Protein AF-0000000068719699 (afdb_homodimer)

Organism: Bacillus thuringiensis (NCBI:txid1428)

Sequence (312 aa):
MRVRNIQGEDYVKIHSVLNDWWGGRDMAAMLPKLFFIHFQETSFIIEEEGETLGFLCGFFSQTYKDEAYVHFIGVNPKYRRRGIASTLYSYFFDIARANNRKVVKAITSSVNKKSIQFHREIGFQIEAGDDEIEGVSVHTNYDGNGGSRVLFLKNVMRVRNIQGEDYVKIHSVLNDWWGGRDMAAMLPKLFFIHFQETSFIIEEEGETLGFLCGFFSQTYKDEAYVHFIGVNPKYRRRGIASTLYSYFFDIARANNRKVVKAITSSVNKKSIQFHREIGFQIEAGDDEIEGVSVHTNYDGNGGSRVLFLKNV

Nearest PDB structures (foldseek):
  1mk4-assembly1_B  TM=9.620E-01  e=2.441E-19  Bacillus subtilis
  6vp9-assembly1_A  TM=7.510E-01  e=1.247E-09  Homo sapiens
  2r7h-assembly1_A  TM=8.253E-01  e=2.607E-08  Oleidesulfovibrio alaskensis G20
  6sll-assembly1_B  TM=6.939E-01  e=6.895E-09  Paenibacillus sp. Y412MC10
  2r7h-assembly1_B  TM=7.102E-01  e=6.739E-08  Oleidesulfovibrio alaskensis G20

Solvent-accessible surface area (backbone atoms only — not comparable to full-atom values): 16684 Å² total; per-residue (Å²): 121,47,78,43,63,41,43,59,81,49,43,48,65,50,51,68,43,41,24,63,55,57,77,63,44,84,50,52,61,73,57,55,62,62,56,34,53,30,22,18,87,48,11,35,33,34,33,46,97,91,38,73,48,30,38,34,40,24,41,69,31,71,51,41,73,44,30,28,37,48,77,46,74,48,56,32,68,92,56,62,94,68,56,58,66,60,51,52,48,50,55,42,51,51,54,35,44,76,66,63,22,40,35,40,34,37,68,44,53,69,80,42,57,66,60,55,52,49,43,44,72,76,59,35,42,72,44,84,47,83,44,68,57,96,86,38,46,20,28,70,39,65,78,54,76,74,49,44,29,29,39,34,40,26,81,92,122,48,78,43,62,40,45,59,82,49,43,48,64,50,52,70,44,42,25,63,53,55,75,62,43,86,49,55,60,74,58,56,61,62,55,34,54,30,22,19,88,48,12,37,33,33,33,47,96,90,36,73,46,30,38,35,41,24,42,70,30,70,52,42,71,41,30,26,37,48,78,47,74,47,53,35,68,92,55,61,96,69,56,60,67,60,50,50,50,50,55,42,51,51,53,35,44,76,64,62,20,41,33,40,34,38,69,44,54,68,79,42,57,66,59,54,52,50,42,43,73,76,59,33,41,72,44,86,46,83,44,69,57,96,86,38,47,18,29,69,42,67,76,51,76,58,56,44,29,28,42,33,39,25,80,91

pLDDT: mean 95.83, std 4.38, range [77.94, 98.94]

Radius of gyration: 19.61 Å; Cα contacts (8 Å, |Δi|>4): 618; chains: 2; bounding box: 47×50×44 Å

Foldseek 3Di:
DDKAFAALVCLVVCLVCVCVLVVNDNCSVQDDSCQRHPQRQLKMWDDDPHDTQKIWGKHQDPVDNQEIETRDITGRPVCPPVCPVVVSVVSNVVVSVVSNHFKYKYKDFPVPVVVVVVCVVSAKDWDAEDDDDPRAHWHACPVVPGTIMTMIMHTD/DDKAFAALVCLVVCLVCVCVLVVNDDCSVQDDSVQRHPQRQLKMWDDDPHDTQKIWTKHQDPVDNQEIETRDITGRPVCPPVCPVVVSVVSNVVVSVVSNHFKYKYKDFPVPVVVVVVCVVSAKDWDAEDDDDPRAHWHFCVVVPGGTMTMIMHTD

Structure (mmCIF, N/CA/C/O backbone):
data_AF-0000000068719699-model_v1
#
loop_
_entity.id
_entity.type
_entity.pdbx_description
1 polymer N-acetyltransferase
#
loop_
_atom_site.group_PDB
_atom_site.id
_atom_site.type_symbol
_atom_site.label_atom_id
_atom_site.label_alt_id
_atom_site.label_comp_id
_atom_site.label_asym_id
_atom_site.label_entity_id
_atom_site.label_seq_id
_atom_site.pdbx_PDB_ins_code
_atom_site.Cartn_x
_atom_site.Cartn_y
_atom_site.Cartn_z
_atom_site.occupancy
_atom_site.B_iso_or_equiv
_atom_site.auth_seq_id
_atom_site.auth_comp_id
_atom_site.auth_asym_id
_atom_site.auth_atom_id
_atom_site.pdbx_PDB_model_num
ATOM 1 N N . MET A 1 1 ? 20.359 -19.391 -9.141 1 89.25 1 MET A N 1
ATOM 2 C CA . MET A 1 1 ? 19.172 -18.641 -8.742 1 89.25 1 MET A CA 1
ATOM 3 C C . MET A 1 1 ? 19.172 -18.359 -7.242 1 89.25 1 MET A C 1
ATOM 5 O O . MET A 1 1 ? 19.484 -19.25 -6.441 1 89.25 1 MET A O 1
ATOM 9 N N . ARG A 1 2 ? 19.078 -17.125 -6.887 1 95.5 2 ARG A N 1
ATOM 10 C CA . ARG A 1 2 ? 19.109 -16.719 -5.484 1 95.5 2 ARG A CA 1
ATOM 11 C C . ARG A 1 2 ? 17.844 -15.953 -5.117 1 95.5 2 ARG A C 1
ATOM 13 O O . ARG A 1 2 ? 17.406 -15.078 -5.863 1 95.5 2 ARG A O 1
ATOM 20 N N . VAL A 1 3 ? 17.234 -16.391 -3.979 1 97.81 3 VAL A N 1
ATOM 21 C CA . VAL A 1 3 ? 16.078 -15.664 -3.438 1 97.81 3 VAL A CA 1
ATOM 22 C C . VAL A 1 3 ? 16.5 -14.867 -2.207 1 97.81 3 VAL A C 1
ATOM 24 O O . VAL A 1 3 ? 17.25 -15.367 -1.358 1 97.81 3 VAL A O 1
ATOM 27 N N . ARG A 1 4 ? 16.156 -13.711 -2.152 1 98.25 4 ARG A N 1
ATOM 28 C CA . ARG A 1 4 ? 16.406 -12.898 -0.968 1 98.25 4 ARG A CA 1
ATOM 29 C C . ARG A 1 4 ? 15.258 -11.922 -0.722 1 98.25 4 ARG A C 1
ATOM 31 O O . ARG A 1 4 ? 14.391 -11.734 -1.584 1 98.25 4 ARG A O 1
ATOM 38 N N . ASN A 1 5 ? 15.234 -11.359 0.437 1 98.75 5 ASN A N 1
ATOM 39 C CA . ASN A 1 5 ? 14.266 -10.305 0.704 1 98.75 5 ASN A CA 1
ATOM 40 C C . ASN A 1 5 ? 14.547 -9.062 -0.137 1 98.75 5 ASN A C 1
ATOM 42 O O . ASN A 1 5 ? 15.703 -8.727 -0.398 1 98.75 5 ASN A O 1
ATOM 46 N N . ILE A 1 6 ? 13.531 -8.414 -0.523 1 98.25 6 ILE A N 1
ATOM 47 C CA . ILE A 1 6 ? 13.633 -7.133 -1.209 1 98.25 6 ILE A CA 1
ATOM 48 C C . ILE A 1 6 ? 14.219 -6.086 -0.262 1 98.25 6 ILE A C 1
ATOM 50 O O . ILE A 1 6 ? 14.008 -6.152 0.952 1 98.25 6 ILE A O 1
ATOM 54 N N . GLN A 1 7 ? 14.953 -5.137 -0.818 1 97.88 7 GLN A N 1
ATOM 55 C CA . GLN A 1 7 ? 15.477 -3.971 -0.113 1 97.88 7 GLN A CA 1
ATOM 56 C C . GLN A 1 7 ? 15.047 -2.678 -0.798 1 97.88 7 GLN A C 1
ATOM 58 O O . GLN A 1 7 ? 14.633 -2.691 -1.958 1 97.88 7 GLN A O 1
ATOM 63 N N . GLY A 1 8 ? 15.125 -1.58 -0.005 1 97.38 8 GLY A N 1
ATOM 64 C CA . GLY A 1 8 ? 14.781 -0.291 -0.582 1 97.38 8 GLY A CA 1
ATOM 65 C C . GLY A 1 8 ? 15.531 0.01 -1.865 1 97.38 8 GLY A C 1
ATOM 66 O O . GLY A 1 8 ? 14.977 0.607 -2.791 1 97.38 8 GLY A O 1
ATOM 67 N N . GLU A 1 9 ? 16.719 -0.427 -1.996 1 96.06 9 GLU A N 1
ATOM 68 C CA . GLU A 1 9 ? 17.594 -0.14 -3.127 1 96.06 9 GLU A CA 1
ATOM 69 C C . GLU A 1 9 ? 17.141 -0.875 -4.383 1 96.06 9 GLU A C 1
ATOM 71 O O . GLU A 1 9 ? 17.547 -0.537 -5.492 1 96.06 9 GLU A O 1
ATOM 76 N N . ASP A 1 10 ? 16.344 -1.874 -4.258 1 96.75 10 ASP A N 1
ATOM 77 C CA . ASP A 1 10 ? 15.867 -2.645 -5.402 1 96.75 10 ASP A CA 1
ATOM 78 C C . ASP A 1 10 ? 14.789 -1.881 -6.164 1 96.75 10 ASP A C 1
ATOM 80 O O . ASP A 1 10 ? 14.461 -2.227 -7.301 1 96.75 10 ASP A O 1
ATOM 84 N N . TYR A 1 11 ? 14.219 -0.863 -5.535 1 96.69 11 TYR A N 1
ATOM 85 C CA . TYR A 1 11 ? 12.984 -0.25 -6.027 1 96.69 11 TYR A CA 1
ATOM 86 C C . TYR A 1 11 ? 13.195 0.356 -7.41 1 96.69 11 TYR A C 1
ATOM 88 O O . TYR A 1 11 ? 12.414 0.102 -8.328 1 96.69 11 TYR A O 1
ATOM 96 N N . VAL A 1 12 ? 14.227 1.115 -7.586 1 93.12 12 VAL A N 1
ATOM 97 C CA . VAL A 1 12 ? 14.422 1.837 -8.844 1 93.12 12 VAL A CA 1
ATOM 98 C C . VAL A 1 12 ? 14.594 0.843 -9.984 1 93.12 12 VAL A C 1
ATOM 100 O O . VAL A 1 12 ? 14 1.016 -11.055 1 93.12 12 VAL A O 1
ATOM 103 N N . LYS A 1 13 ? 15.367 -0.217 -9.742 1 92.75 13 LYS A N 1
ATOM 104 C CA . LYS A 1 13 ? 15.586 -1.233 -10.766 1 92.75 13 LYS A CA 1
ATOM 105 C C . LYS A 1 13 ? 14.289 -1.931 -11.148 1 92.75 13 LYS A C 1
ATOM 107 O O . LYS A 1 13 ? 13.977 -2.086 -12.328 1 92.75 13 LYS A O 1
ATOM 112 N N . ILE A 1 14 ? 13.5 -2.309 -10.188 1 94.75 14 ILE A N 1
ATOM 113 C CA . ILE A 1 14 ? 12.25 -3.01 -10.438 1 94.75 14 ILE A CA 1
ATOM 114 C C . ILE A 1 14 ? 11.25 -2.068 -11.109 1 94.75 14 ILE A C 1
ATOM 116 O O . ILE A 1 14 ? 10.609 -2.438 -12.094 1 94.75 14 ILE A O 1
ATOM 120 N N . HIS A 1 15 ? 11.18 -0.893 -10.547 1 93.75 15 HIS A N 1
ATOM 121 C CA . HIS A 1 15 ? 10.266 0.112 -11.086 1 93.75 15 HIS A CA 1
ATOM 122 C C . HIS A 1 15 ? 10.547 0.376 -12.562 1 93.75 15 HIS A C 1
ATOM 124 O O . HIS A 1 15 ? 9.617 0.556 -13.352 1 93.75 15 HIS A O 1
ATOM 130 N N . SER A 1 16 ? 11.773 0.4 -12.984 1 91.88 16 SER A N 1
ATOM 131 C CA . SER A 1 16 ? 12.18 0.754 -14.336 1 91.88 16 SER A CA 1
ATOM 132 C C . SER A 1 16 ? 11.75 -0.311 -15.344 1 91.88 16 SER A C 1
ATOM 134 O O . SER A 1 16 ? 11.602 -0.028 -16.531 1 91.88 16 SER A O 1
ATOM 136 N N . VAL A 1 17 ? 11.508 -1.535 -14.914 1 92.12 17 VAL A N 1
ATOM 137 C CA . VAL A 1 17 ? 11.211 -2.613 -15.859 1 92.12 17 VAL A CA 1
ATOM 138 C C . VAL A 1 17 ? 9.742 -3.023 -15.719 1 92.12 17 VAL A C 1
ATOM 140 O O . VAL A 1 17 ? 9.227 -3.789 -16.547 1 92.12 17 VAL A O 1
ATOM 143 N N . LEU A 1 18 ? 9.078 -2.555 -14.758 1 91.94 18 LEU A N 1
ATOM 144 C CA . LEU A 1 18 ? 7.762 -3.031 -14.367 1 91.94 18 LEU A CA 1
ATOM 145 C C . LEU A 1 18 ? 6.77 -2.906 -15.516 1 91.94 18 LEU A C 1
ATOM 147 O O . LEU A 1 18 ? 6.09 -3.875 -15.867 1 91.94 18 LEU A O 1
ATOM 151 N N . ASN A 1 19 ? 6.695 -1.745 -16.094 1 90.56 19 ASN A N 1
ATOM 152 C CA . ASN A 1 19 ? 5.742 -1.527 -17.188 1 90.56 19 ASN A CA 1
ATOM 153 C C . ASN A 1 19 ? 6.043 -2.42 -18.391 1 90.56 19 ASN A C 1
ATOM 155 O O . ASN A 1 19 ? 5.125 -2.953 -19.016 1 90.56 19 ASN A O 1
ATOM 159 N N . ASP A 1 20 ? 7.289 -2.66 -18.641 1 90.56 20 ASP A N 1
ATOM 160 C C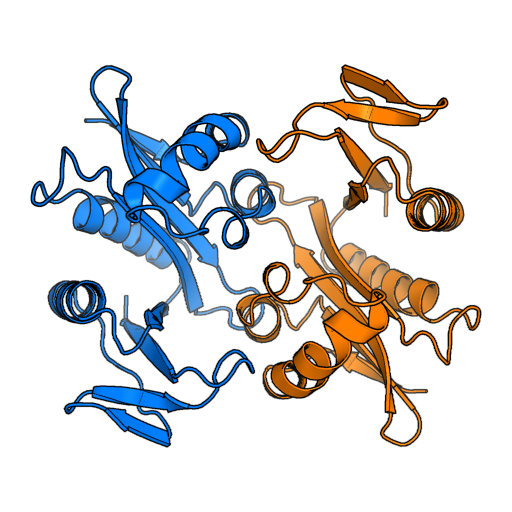A . ASP A 1 20 ? 7.676 -3.557 -19.719 1 90.56 20 ASP A CA 1
ATOM 161 C C . ASP A 1 20 ? 7.23 -4.988 -19.438 1 90.56 20 ASP A C 1
ATOM 163 O O . ASP A 1 20 ? 6.746 -5.684 -20.328 1 90.56 20 ASP A O 1
ATOM 167 N N . TRP A 1 21 ? 7.363 -5.414 -18.172 1 90.81 21 TRP A N 1
ATOM 168 C CA . TRP A 1 21 ? 6.973 -6.77 -17.781 1 90.81 21 TRP A CA 1
ATOM 169 C C . TRP A 1 21 ? 5.48 -6.984 -18.016 1 90.81 21 TRP A C 1
ATOM 171 O O . TRP A 1 21 ? 5.035 -8.117 -18.219 1 90.81 21 TRP A O 1
ATOM 181 N N . TRP A 1 22 ? 4.727 -5.895 -18.031 1 87.88 22 TRP A N 1
ATOM 182 C CA . TRP A 1 22 ? 3.279 -6.012 -18.188 1 87.88 22 TRP A CA 1
ATOM 183 C C . TRP A 1 22 ? 2.826 -5.445 -19.531 1 87.88 22 TRP A C 1
ATOM 185 O O . TRP A 1 22 ? 1.73 -4.887 -19.641 1 87.88 22 TRP A O 1
ATOM 195 N N . GLY A 1 23 ? 3.695 -5.457 -20.422 1 86.62 23 GLY A N 1
ATOM 196 C CA . GLY A 1 23 ? 3.361 -5.133 -21.797 1 86.62 23 GLY A CA 1
ATOM 197 C C . GLY A 1 23 ? 3.078 -3.66 -22.016 1 86.62 23 GLY A C 1
ATOM 198 O O . GLY A 1 23 ? 2.23 -3.299 -22.844 1 86.62 23 GLY A O 1
ATOM 199 N N . GLY A 1 24 ? 3.562 -2.85 -21.125 1 84.94 24 GLY A N 1
ATOM 200 C CA . GLY A 1 24 ? 3.414 -1.417 -21.328 1 84.94 24 GLY A CA 1
ATOM 201 C C . GLY A 1 24 ? 2.348 -0.798 -20.438 1 84.94 24 GLY A C 1
ATOM 202 O O . GLY A 1 24 ? 2.186 0.424 -20.422 1 84.94 24 GLY A O 1
ATOM 203 N N . ARG A 1 25 ? 1.54 -1.622 -19.688 1 84 25 ARG A N 1
ATOM 204 C CA . ARG A 1 25 ? 0.57 -1.079 -18.734 1 84 25 ARG A CA 1
ATOM 205 C C . ARG A 1 25 ? 1.268 -0.311 -17.625 1 84 25 ARG A C 1
ATOM 207 O O . ARG A 1 25 ? 2.385 -0.654 -17.219 1 84 25 ARG A O 1
ATOM 214 N N . ASP A 1 26 ? 0.623 0.725 -17.234 1 80.81 26 ASP A N 1
ATOM 215 C CA . ASP A 1 26 ? 1.204 1.516 -16.156 1 80.81 26 ASP A CA 1
ATOM 216 C C . ASP A 1 26 ? 0.982 0.843 -14.805 1 80.81 26 ASP A C 1
ATOM 218 O O . ASP A 1 26 ? 0.026 1.163 -14.094 1 80.81 26 ASP A O 1
ATOM 222 N N . MET A 1 27 ? 1.884 0.007 -14.414 1 82.44 27 MET A N 1
ATOM 223 C CA . MET A 1 27 ? 1.804 -0.748 -13.164 1 82.44 27 MET A CA 1
ATOM 224 C C . MET A 1 27 ? 2.625 -0.078 -12.07 1 82.44 27 MET A C 1
ATOM 226 O O . MET A 1 27 ? 2.459 -0.384 -10.891 1 82.44 27 MET A O 1
ATOM 230 N N . ALA A 1 28 ? 3.402 0.833 -12.523 1 79.31 28 ALA A N 1
ATOM 231 C CA . ALA A 1 28 ? 4.332 1.464 -11.594 1 79.31 28 ALA A CA 1
ATOM 232 C C . ALA A 1 28 ? 3.582 2.205 -10.484 1 79.31 28 ALA A C 1
ATOM 234 O O . ALA A 1 28 ? 4.023 2.229 -9.336 1 79.31 28 ALA A O 1
ATOM 235 N N . ALA A 1 29 ? 2.414 2.668 -10.742 1 78.56 29 ALA A N 1
ATOM 236 C CA . ALA A 1 29 ? 1.623 3.428 -9.781 1 78.56 29 ALA A CA 1
ATOM 237 C C . ALA A 1 29 ? 1.062 2.518 -8.688 1 78.56 29 ALA A C 1
ATOM 239 O O . ALA A 1 29 ? 0.727 2.98 -7.598 1 78.56 29 ALA A O 1
ATOM 240 N N . MET A 1 30 ? 1.086 1.244 -8.953 1 85.81 30 MET A N 1
ATOM 241 C CA . MET A 1 30 ? 0.485 0.28 -8.031 1 85.81 30 MET A CA 1
ATOM 242 C C . MET A 1 30 ? 1.521 -0.255 -7.051 1 85.81 30 MET A C 1
ATOM 244 O O . MET A 1 30 ? 1.177 -0.971 -6.109 1 85.81 30 MET A O 1
ATOM 248 N N . LEU A 1 31 ? 2.684 0.141 -7.316 1 91.62 31 LEU A N 1
ATOM 249 C CA . LEU A 1 31 ? 3.752 -0.381 -6.473 1 91.62 31 LEU A CA 1
ATOM 250 C C . LEU A 1 31 ? 4.617 0.75 -5.93 1 91.62 31 LEU A C 1
ATOM 252 O O . LEU A 1 31 ? 5.797 0.854 -6.273 1 91.62 31 LEU A O 1
ATOM 256 N N . PRO A 1 32 ? 4.008 1.54 -5.066 1 92.94 32 PRO A N 1
ATOM 257 C CA . PRO A 1 32 ? 4.828 2.592 -4.461 1 92.94 32 PRO A CA 1
ATOM 258 C C . PRO A 1 32 ? 5.98 2.035 -3.625 1 92.94 32 PRO A C 1
ATOM 260 O O . PRO A 1 32 ? 5.926 0.884 -3.184 1 92.94 32 PRO A O 1
ATOM 263 N N . LYS A 1 33 ? 6.973 2.859 -3.369 1 96.19 33 LYS A N 1
ATOM 264 C CA . LYS A 1 33 ? 8.227 2.457 -2.738 1 96.19 33 LYS A CA 1
ATOM 265 C C . LYS A 1 33 ? 7.996 2.027 -1.291 1 96.19 33 LYS A C 1
ATOM 267 O O . LYS A 1 33 ? 8.844 1.351 -0.699 1 96.19 33 LYS A O 1
ATOM 272 N N . LEU A 1 34 ? 6.895 2.412 -0.698 1 97.44 34 LEU A N 1
ATOM 273 C CA . LEU A 1 34 ? 6.629 2.07 0.696 1 97.44 34 LEU A CA 1
ATOM 274 C C . LEU A 1 34 ? 6.668 0.559 0.9 1 97.44 34 LEU A C 1
ATOM 276 O O . LEU A 1 34 ? 7.09 0.082 1.956 1 97.44 34 LEU A O 1
ATOM 280 N N . PHE A 1 35 ? 6.336 -0.217 -0.132 1 97.62 35 PHE A N 1
ATOM 281 C CA . PHE A 1 35 ? 6.32 -1.669 -0 1 97.62 35 PHE A CA 1
ATOM 282 C C . PHE A 1 35 ? 7.738 -2.219 0.081 1 97.62 35 PHE A C 1
ATOM 284 O O . PHE A 1 35 ? 7.965 -3.287 0.657 1 97.62 35 PHE A O 1
ATOM 291 N N . PHE A 1 36 ? 8.711 -1.509 -0.497 1 98.25 36 PHE A N 1
ATOM 292 C CA . PHE A 1 36 ? 10.117 -1.909 -0.476 1 98.25 36 PHE A CA 1
ATOM 293 C C . PHE A 1 36 ? 10.789 -1.471 0.821 1 98.25 36 PHE A C 1
ATOM 295 O O . PHE A 1 36 ? 11.875 -1.941 1.153 1 98.25 36 PHE A O 1
ATOM 302 N N . ILE A 1 37 ? 10.117 -0.594 1.492 1 98.56 37 ILE A N 1
ATOM 303 C CA . ILE A 1 37 ? 10.719 -0.044 2.705 1 98.56 37 ILE A CA 1
ATOM 304 C C . ILE A 1 37 ? 10.109 -0.718 3.932 1 98.56 37 ILE A C 1
ATOM 306 O O . ILE A 1 37 ? 10.828 -1.188 4.812 1 98.56 37 ILE A O 1
ATOM 310 N N . HIS A 1 38 ? 8.867 -0.94 3.932 1 98.81 38 HIS A N 1
ATOM 311 C CA . HIS A 1 38 ? 8.188 -1.23 5.191 1 98.81 38 HIS A CA 1
ATOM 312 C C . HIS A 1 38 ? 7.758 -2.693 5.258 1 98.81 38 HIS A C 1
ATOM 314 O O . HIS A 1 38 ? 7.262 -3.15 6.289 1 98.81 38 HIS A O 1
ATOM 320 N N . PHE A 1 39 ? 7.965 -3.451 4.164 1 98.81 39 PHE A N 1
ATOM 321 C CA . PHE A 1 39 ? 7.484 -4.828 4.141 1 98.81 39 PHE A CA 1
ATOM 322 C C . PHE A 1 39 ? 8.523 -5.754 3.518 1 98.81 39 PHE A C 1
ATOM 324 O O . PHE A 1 39 ? 8.195 -6.594 2.682 1 98.81 39 PHE A O 1
ATOM 331 N N . GLN A 1 40 ? 9.719 -5.598 3.945 1 98.81 40 GLN A N 1
ATOM 332 C CA . GLN A 1 40 ? 10.844 -6.316 3.354 1 98.81 40 GLN A CA 1
ATOM 333 C C . GLN A 1 40 ? 10.836 -7.785 3.766 1 98.81 40 GLN A C 1
ATOM 335 O O . GLN A 1 40 ? 11.164 -8.664 2.963 1 98.81 40 GLN A O 1
ATOM 340 N N . GLU A 1 41 ? 10.391 -8.109 4.922 1 98.25 41 GLU A N 1
ATOM 341 C CA . GLU A 1 41 ? 10.492 -9.461 5.461 1 98.25 41 GLU A CA 1
ATOM 342 C C . GLU A 1 41 ? 9.555 -10.422 4.73 1 98.25 41 GLU A C 1
ATOM 344 O O . GLU A 1 41 ? 9.805 -11.633 4.699 1 98.25 41 GLU A O 1
ATOM 349 N N . THR A 1 42 ? 8.523 -9.875 4.105 1 98.81 42 THR A N 1
ATOM 350 C CA . THR A 1 42 ? 7.539 -10.711 3.424 1 98.81 42 THR A CA 1
ATOM 351 C C . THR A 1 42 ? 7.609 -10.508 1.913 1 98.81 42 THR A C 1
ATOM 353 O O . THR A 1 42 ? 6.707 -10.922 1.183 1 98.81 42 THR A O 1
ATOM 356 N N . SER A 1 43 ? 8.602 -9.852 1.469 1 98.88 43 SER A N 1
ATOM 357 C CA . SER A 1 43 ? 8.766 -9.562 0.049 1 98.88 43 SER A CA 1
ATOM 358 C C . SER A 1 43 ? 10.086 -10.117 -0.476 1 98.88 43 SER A C 1
ATOM 360 O O . SER A 1 43 ? 11.109 -10.055 0.209 1 98.88 43 SER A O 1
ATOM 362 N N . PHE A 1 44 ? 10.023 -10.594 -1.689 1 98.81 44 PHE A N 1
ATOM 363 C CA . PHE A 1 44 ? 11.156 -11.375 -2.17 1 98.81 44 PHE A CA 1
ATOM 364 C C . PHE A 1 44 ? 11.492 -11.008 -3.609 1 98.81 44 PHE A C 1
ATOM 366 O O . PHE A 1 44 ? 10.633 -10.555 -4.359 1 98.81 44 PHE A O 1
ATOM 373 N N . ILE A 1 45 ? 12.719 -11.227 -3.93 1 98.38 45 ILE A N 1
ATOM 374 C CA . ILE A 1 45 ? 13.227 -11.07 -5.289 1 98.38 45 ILE A CA 1
ATOM 375 C C . ILE A 1 45 ? 14.078 -12.281 -5.668 1 98.38 45 ILE A C 1
ATOM 377 O O . ILE A 1 45 ? 14.836 -12.797 -4.844 1 98.38 45 ILE A O 1
ATOM 381 N N . ILE A 1 46 ? 13.883 -12.766 -6.816 1 98.06 46 ILE A N 1
ATOM 382 C CA . ILE A 1 46 ? 14.695 -13.844 -7.371 1 98.06 46 ILE A CA 1
ATOM 383 C C . ILE A 1 46 ? 15.625 -13.289 -8.445 1 98.06 46 ILE A C 1
ATOM 385 O O . ILE A 1 46 ? 15.18 -12.578 -9.352 1 98.06 46 ILE A O 1
ATOM 389 N N . GLU A 1 47 ? 16.859 -13.602 -8.312 1 97.31 47 GLU A N 1
ATOM 390 C CA . GLU A 1 47 ? 17.875 -13.102 -9.242 1 97.31 47 GLU A CA 1
ATOM 391 C C . GLU A 1 47 ? 18.797 -14.219 -9.711 1 97.31 47 GLU A C 1
ATOM 393 O O . GLU A 1 47 ? 18.984 -15.211 -9.008 1 97.31 47 GLU A O 1
ATOM 398 N N . GLU A 1 48 ? 19.297 -14.023 -10.883 1 95.75 48 GLU A N 1
ATOM 399 C CA . GLU A 1 48 ? 20.297 -14.906 -11.469 1 95.75 48 GLU A CA 1
ATOM 400 C C . GLU A 1 48 ? 21.281 -14.125 -12.336 1 95.75 48 GLU A C 1
ATOM 402 O O . GLU A 1 48 ? 20.875 -13.383 -13.234 1 95.75 48 GLU A O 1
ATOM 407 N N . GLU A 1 49 ? 22.594 -14.273 -12.102 1 92.94 49 GLU A N 1
ATOM 408 C CA . GLU A 1 49 ? 23.672 -13.641 -12.875 1 92.94 49 GLU A CA 1
ATOM 409 C C . GLU A 1 49 ? 23.422 -12.148 -13.023 1 92.94 49 GLU A C 1
ATOM 411 O O . GLU A 1 49 ? 23.5 -11.609 -14.133 1 92.94 49 GLU A O 1
ATOM 416 N N . GLY A 1 50 ? 22.938 -11.523 -12 1 88.25 50 GLY A N 1
ATOM 417 C CA . GLY A 1 50 ? 22.781 -10.078 -11.977 1 88.25 50 GLY A CA 1
ATOM 418 C C . GLY A 1 50 ? 21.453 -9.609 -12.555 1 88.25 50 GLY A C 1
ATOM 419 O O . GLY A 1 50 ? 21.141 -8.414 -12.516 1 88.25 50 GLY A O 1
ATOM 420 N N . GLU A 1 51 ? 20.688 -10.57 -13.023 1 93.75 51 GLU A N 1
ATOM 421 C CA . GLU A 1 51 ? 19.391 -10.227 -13.602 1 93.75 51 GLU A CA 1
ATOM 422 C C . GLU A 1 51 ? 18.25 -10.547 -12.641 1 93.75 51 GLU A C 1
ATOM 424 O O . GLU A 1 51 ? 18.266 -11.578 -11.961 1 93.75 51 GLU A O 1
ATOM 429 N N . THR A 1 52 ? 17.312 -9.641 -12.594 1 96 52 THR A N 1
ATOM 430 C CA . THR A 1 52 ? 16.109 -9.906 -11.812 1 96 52 THR A CA 1
ATOM 431 C C . THR A 1 52 ? 15.141 -10.797 -12.594 1 96 52 THR A C 1
ATOM 433 O O . THR A 1 52 ? 14.68 -10.422 -13.672 1 96 52 THR A O 1
ATOM 436 N N . LEU A 1 53 ? 14.828 -11.922 -12.047 1 97.31 53 LEU A N 1
ATOM 437 C CA . LEU A 1 53 ? 13.93 -12.867 -12.703 1 97.31 53 LEU A CA 1
ATOM 438 C C . LEU A 1 53 ? 12.477 -12.602 -12.305 1 97.31 53 LEU A C 1
ATOM 440 O O . LEU A 1 53 ? 11.562 -12.844 -13.102 1 97.31 53 LEU A O 1
ATOM 444 N N . GLY A 1 54 ? 12.219 -12.164 -11.109 1 97.56 54 GLY A N 1
ATOM 445 C CA . GLY A 1 54 ? 10.898 -11.875 -10.586 1 97.56 54 GLY A CA 1
ATOM 446 C C . GLY A 1 54 ? 10.922 -11.359 -9.156 1 97.56 54 GLY A C 1
ATOM 447 O O . GLY A 1 54 ? 11.977 -11.32 -8.523 1 97.56 54 GLY A O 1
ATOM 448 N N . PHE A 1 55 ? 9.789 -10.93 -8.734 1 98.25 55 PHE A N 1
ATOM 449 C CA . PHE A 1 55 ? 9.672 -10.445 -7.367 1 98.25 55 PHE A CA 1
ATOM 450 C C . PHE A 1 55 ? 8.234 -10.578 -6.871 1 98.25 55 PHE A C 1
ATOM 452 O O . PHE A 1 55 ? 7.312 -10.773 -7.668 1 98.25 55 PHE A O 1
ATOM 459 N N . LEU A 1 56 ? 8.047 -10.602 -5.617 1 98.56 56 LEU A N 1
ATOM 460 C CA . LEU A 1 56 ? 6.766 -10.648 -4.926 1 98.56 56 LEU A CA 1
ATOM 461 C C . LEU A 1 56 ? 6.762 -9.703 -3.729 1 98.56 56 LEU A C 1
ATOM 463 O O . LEU A 1 56 ? 7.715 -9.672 -2.949 1 98.56 56 LEU A O 1
ATOM 467 N N . CYS A 1 57 ? 5.73 -8.859 -3.643 1 98.56 57 CYS A N 1
ATOM 468 C CA . CYS A 1 57 ? 5.516 -7.996 -2.488 1 98.56 57 CYS A CA 1
ATOM 469 C C . CYS A 1 57 ? 4.266 -8.414 -1.723 1 98.56 57 CYS A C 1
ATOM 471 O O . CYS A 1 57 ? 3.186 -8.539 -2.307 1 98.56 57 CYS A O 1
ATOM 473 N N . GLY A 1 58 ? 4.418 -8.648 -0.465 1 98.81 58 GLY A N 1
ATOM 474 C CA . GLY A 1 58 ? 3.316 -8.984 0.424 1 98.81 58 GLY A CA 1
ATOM 475 C C . GLY A 1 58 ? 3.543 -8.523 1.853 1 98.81 58 GLY A C 1
ATOM 476 O O . GLY A 1 58 ? 4.582 -7.941 2.166 1 98.81 58 GLY A O 1
ATOM 477 N N . PHE A 1 59 ? 2.539 -8.719 2.68 1 98.94 59 PHE A N 1
ATOM 478 C CA . PHE A 1 59 ? 2.623 -8.273 4.066 1 98.94 59 PHE A CA 1
ATOM 479 C C . PHE A 1 59 ? 1.645 -9.047 4.941 1 98.94 59 PHE A C 1
ATOM 481 O O . PHE A 1 59 ? 0.806 -9.797 4.434 1 98.94 59 PHE A O 1
ATOM 488 N N . PHE A 1 60 ? 1.886 -8.93 6.223 1 98.94 60 PHE A N 1
ATOM 489 C CA . PHE A 1 60 ? 0.911 -9.406 7.195 1 98.94 60 PHE A CA 1
ATOM 490 C C . PHE A 1 60 ? -0.154 -8.352 7.465 1 98.94 60 PHE A C 1
ATOM 492 O O . PHE A 1 60 ? 0.168 -7.207 7.797 1 98.94 60 PHE A O 1
ATOM 499 N N . SER A 1 61 ? -1.434 -8.734 7.281 1 98.88 61 SER A N 1
ATOM 500 C CA . SER A 1 61 ? -2.51 -7.805 7.609 1 98.88 61 SER A CA 1
ATOM 501 C C . SER A 1 61 ? -2.424 -7.355 9.062 1 98.88 61 SER A C 1
ATOM 503 O O . SER A 1 61 ? -2.15 -8.164 9.953 1 98.88 61 SER A O 1
ATOM 505 N N . GLN A 1 62 ? -2.598 -6.09 9.289 1 98.75 62 GLN A N 1
ATOM 506 C CA . GLN A 1 62 ? -2.637 -5.59 10.656 1 98.75 62 GLN A CA 1
ATOM 507 C C . GLN A 1 62 ? -4.055 -5.621 11.211 1 98.75 62 GLN A C 1
ATOM 509 O O . GLN A 1 62 ? -4.25 -5.703 12.43 1 98.75 62 GLN A O 1
ATOM 514 N N . THR A 1 63 ? -5.059 -5.609 10.305 1 98.81 63 THR A N 1
ATOM 515 C CA . THR A 1 63 ? -6.465 -5.699 10.688 1 98.81 63 THR A CA 1
ATOM 516 C C . THR A 1 63 ? -6.84 -7.133 11.047 1 98.81 63 THR A C 1
ATOM 518 O O . THR A 1 63 ? -7.449 -7.379 12.086 1 98.81 63 THR A O 1
ATOM 521 N N . TYR A 1 64 ? -6.496 -8.016 10.164 1 98.75 64 TYR A N 1
ATOM 522 C CA . TYR A 1 64 ? -6.777 -9.43 10.359 1 98.75 64 TYR A CA 1
ATOM 523 C C . TYR A 1 64 ? -5.508 -10.195 10.727 1 98.75 64 TYR A C 1
ATOM 525 O O . TYR A 1 64 ? -4.742 -10.594 9.852 1 98.75 64 TYR A O 1
ATOM 533 N N . LYS A 1 65 ? -5.406 -10.531 11.953 1 98.38 65 LYS A N 1
ATOM 534 C CA . LYS A 1 65 ? -4.152 -11.008 12.523 1 98.38 65 LYS A CA 1
ATOM 535 C C . LYS A 1 65 ? -3.795 -12.391 11.992 1 98.38 65 LYS A C 1
ATOM 537 O O . LYS A 1 65 ? -2.645 -12.82 12.094 1 98.38 65 LYS A O 1
ATOM 542 N N . ASP A 1 66 ? -4.762 -13.078 11.383 1 98.69 66 ASP A N 1
ATOM 543 C CA . ASP A 1 66 ? -4.496 -14.422 10.875 1 98.69 66 ASP A CA 1
ATOM 544 C C . ASP A 1 66 ? -4.27 -14.398 9.367 1 98.69 66 ASP A C 1
ATOM 546 O O . ASP A 1 66 ? -4.102 -15.453 8.742 1 98.69 66 ASP A O 1
ATOM 550 N N . GLU A 1 67 ? -4.219 -13.18 8.766 1 98.88 67 GLU A N 1
ATOM 551 C CA . GLU A 1 67 ? -4.168 -13.102 7.309 1 98.88 67 GLU A CA 1
ATOM 552 C C . GLU A 1 67 ? -2.865 -12.469 6.836 1 98.88 67 GLU A C 1
ATOM 554 O O . GLU A 1 67 ? -2.379 -11.508 7.445 1 98.88 67 GLU A O 1
ATOM 559 N N . ALA A 1 68 ? -2.289 -13.016 5.832 1 98.94 68 ALA A N 1
ATOM 560 C CA . ALA A 1 68 ? -1.263 -12.383 5.012 1 98.94 68 ALA A CA 1
ATOM 561 C C . ALA A 1 68 ? -1.799 -12.055 3.619 1 98.94 68 ALA A C 1
ATOM 563 O O . ALA A 1 68 ? -2.795 -12.633 3.18 1 98.94 68 ALA A O 1
ATOM 564 N N . TYR A 1 69 ? -1.203 -11.109 2.971 1 98.94 69 TYR A N 1
ATOM 565 C CA . TYR A 1 69 ? -1.728 -10.617 1.699 1 98.94 69 TYR A CA 1
ATOM 566 C C . TYR A 1 69 ? -0.606 -10.414 0.689 1 98.94 69 TYR A C 1
ATOM 568 O O . TYR A 1 69 ? 0.402 -9.766 0.993 1 98.94 69 TYR A O 1
ATOM 576 N N . VAL A 1 70 ? -0.757 -10.992 -0.467 1 98.88 70 VAL A N 1
ATOM 577 C CA . VAL A 1 70 ? 0.149 -10.734 -1.581 1 98.88 70 VAL A CA 1
ATOM 578 C C . VAL A 1 70 ? -0.404 -9.602 -2.441 1 98.88 70 VAL A C 1
ATOM 580 O O . VAL A 1 70 ? -1.468 -9.734 -3.051 1 98.88 70 VAL A O 1
ATOM 583 N N . HIS A 1 71 ? 0.339 -8.547 -2.533 1 97.56 71 HIS A N 1
ATOM 584 C CA . HIS A 1 71 ? -0.115 -7.359 -3.246 1 97.56 71 HIS A CA 1
ATOM 585 C C . HIS A 1 71 ? 0.275 -7.414 -4.719 1 97.56 71 HIS A C 1
ATOM 587 O O . HIS A 1 71 ? -0.518 -7.051 -5.59 1 97.56 71 HIS A O 1
ATOM 593 N N . PHE A 1 72 ? 1.534 -7.852 -4.93 1 96.06 72 PHE A N 1
ATOM 594 C CA . PHE A 1 72 ? 2.062 -7.723 -6.285 1 96.06 72 PHE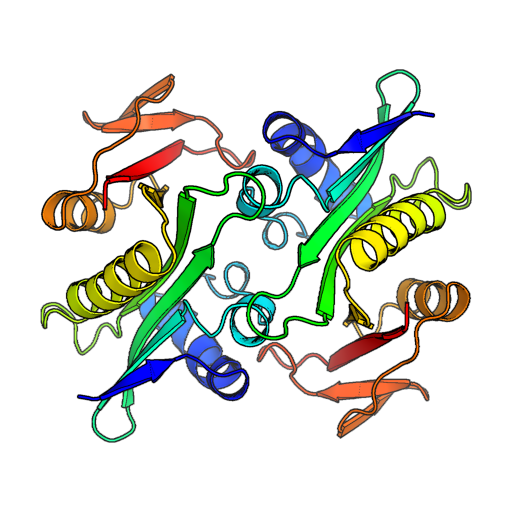 A CA 1
ATOM 595 C C . PHE A 1 72 ? 3.084 -8.82 -6.574 1 96.06 72 PHE A C 1
ATOM 597 O O . PHE A 1 72 ? 3.912 -9.141 -5.719 1 96.06 72 PHE A O 1
ATOM 604 N N . ILE A 1 73 ? 3.01 -9.383 -7.746 1 96.19 73 ILE A N 1
ATOM 605 C CA . ILE A 1 73 ? 4.031 -10.305 -8.219 1 96.19 73 ILE A CA 1
ATOM 606 C C . ILE A 1 73 ? 4.379 -10 -9.672 1 96.19 73 ILE A C 1
ATOM 608 O O . ILE A 1 73 ? 3.492 -9.711 -10.477 1 96.19 73 ILE A O 1
ATOM 612 N N . GLY A 1 74 ? 5.625 -9.977 -9.945 1 95.31 74 GLY A N 1
ATOM 613 C CA . GLY A 1 74 ? 6.121 -9.773 -11.297 1 95.31 74 GLY A CA 1
ATOM 614 C C . GLY A 1 74 ? 7.191 -10.773 -11.695 1 95.31 74 GLY A C 1
ATOM 615 O O . GLY A 1 74 ? 8.102 -11.07 -10.914 1 95.31 74 GLY A O 1
ATOM 616 N N . VAL A 1 75 ? 7.012 -11.281 -12.859 1 96.25 75 VAL A N 1
ATOM 617 C CA . VAL A 1 75 ? 7.996 -12.195 -13.43 1 96.25 75 VAL A CA 1
ATOM 618 C C . VAL A 1 75 ? 8.516 -11.641 -14.758 1 96.25 75 VAL A C 1
ATOM 620 O O . VAL A 1 75 ? 7.727 -11.227 -15.609 1 96.25 75 VAL A O 1
ATOM 623 N N . ASN A 1 76 ? 9.828 -11.57 -14.867 1 95.94 76 ASN A N 1
ATOM 624 C CA . ASN A 1 76 ? 10.453 -11.195 -16.125 1 95.94 76 ASN A CA 1
ATOM 625 C C . ASN A 1 76 ? 9.961 -12.062 -17.281 1 95.94 76 ASN A C 1
ATOM 627 O O . ASN A 1 76 ? 10.086 -13.289 -17.25 1 95.94 76 ASN A O 1
ATOM 631 N N . PRO A 1 77 ? 9.414 -11.43 -18.297 1 94.81 77 PRO A N 1
ATOM 632 C CA . PRO A 1 77 ? 8.828 -12.219 -19.375 1 94.81 77 PRO A CA 1
ATOM 633 C C . PRO A 1 77 ? 9.852 -13.125 -20.062 1 94.81 77 PRO A C 1
ATOM 635 O O . PRO A 1 77 ? 9.484 -14.172 -20.609 1 94.81 77 PRO A O 1
ATOM 638 N N . LYS A 1 78 ? 11.07 -12.828 -20.062 1 93.38 78 LYS A N 1
ATOM 639 C CA . LYS A 1 78 ? 12.125 -13.633 -20.672 1 93.38 78 LYS A CA 1
ATOM 640 C C . LYS A 1 78 ? 12.305 -14.961 -19.953 1 93.38 78 LYS A C 1
ATOM 642 O O . LYS A 1 78 ? 12.891 -15.898 -20.5 1 93.38 78 LYS A O 1
ATOM 647 N N . TYR A 1 79 ? 11.789 -15.062 -18.75 1 92.19 79 TYR A N 1
ATOM 648 C CA . TYR A 1 79 ? 12.078 -16.234 -17.938 1 92.19 79 TYR A CA 1
ATOM 649 C C . TYR A 1 79 ? 10.789 -16.891 -17.453 1 92.19 79 TYR A C 1
ATOM 651 O O . TYR A 1 79 ? 10.766 -17.547 -16.406 1 92.19 79 TYR A O 1
ATOM 659 N N . ARG A 1 80 ? 9.773 -16.719 -18.141 1 86.38 80 ARG A N 1
ATOM 660 C CA . ARG A 1 80 ? 8.492 -17.297 -17.734 1 86.38 80 ARG A CA 1
ATOM 661 C C . ARG A 1 80 ? 8.461 -18.797 -17.984 1 86.38 80 ARG A C 1
ATOM 663 O O . ARG A 1 80 ? 9.289 -19.328 -18.734 1 86.38 80 ARG A O 1
ATOM 670 N N . ARG A 1 81 ? 7.645 -19.453 -17.266 1 89.12 81 ARG A N 1
ATOM 671 C CA . ARG A 1 81 ? 7.445 -20.891 -17.344 1 89.12 81 ARG A CA 1
ATOM 672 C C . ARG A 1 81 ? 8.672 -21.641 -16.828 1 89.12 81 ARG A C 1
ATOM 674 O O . ARG A 1 81 ? 9.078 -22.641 -17.406 1 89.12 81 ARG A O 1
ATOM 681 N N . ARG A 1 82 ? 9.336 -21.016 -15.797 1 92.12 82 ARG A N 1
ATOM 682 C CA . ARG A 1 82 ? 10.492 -21.641 -15.148 1 92.12 82 ARG A CA 1
ATOM 683 C C . ARG A 1 82 ? 10.25 -21.812 -13.656 1 92.12 82 ARG A C 1
ATOM 685 O O . ARG A 1 82 ? 11.195 -22.016 -12.891 1 92.12 82 ARG A O 1
ATOM 692 N N . GLY A 1 83 ? 8.992 -21.594 -13.219 1 95.38 83 GLY A N 1
ATOM 693 C CA . GLY A 1 83 ? 8.633 -21.844 -11.828 1 95.38 83 GLY A CA 1
ATOM 694 C C . GLY A 1 83 ? 8.969 -20.672 -10.914 1 95.38 83 GLY A C 1
ATOM 695 O O . GLY A 1 83 ? 9.047 -20.828 -9.695 1 95.38 83 GLY A O 1
ATOM 696 N N . ILE A 1 84 ? 9.211 -19.547 -11.453 1 96.94 84 ILE A N 1
ATOM 697 C CA . ILE A 1 84 ? 9.656 -18.375 -10.703 1 96.94 84 ILE A CA 1
ATOM 698 C C . ILE A 1 84 ? 8.539 -17.906 -9.773 1 96.94 84 ILE A C 1
ATOM 700 O O . ILE A 1 84 ? 8.758 -17.719 -8.57 1 96.94 84 ILE A O 1
ATOM 704 N N . ALA A 1 85 ? 7.355 -17.797 -10.312 1 97.56 85 ALA A N 1
ATOM 705 C CA . ALA A 1 85 ? 6.227 -17.344 -9.508 1 97.56 85 ALA A CA 1
ATOM 706 C C . ALA A 1 85 ? 5.914 -18.328 -8.383 1 97.56 85 ALA A C 1
ATOM 708 O O . ALA A 1 85 ? 5.711 -17.922 -7.234 1 97.56 85 ALA A O 1
ATOM 709 N N . SER A 1 86 ? 5.922 -19.562 -8.727 1 97.81 86 SER A N 1
ATOM 710 C CA . SER A 1 86 ? 5.652 -20.578 -7.727 1 97.81 86 SER A CA 1
ATOM 711 C C . SER A 1 86 ? 6.688 -20.547 -6.609 1 97.81 86 SER A C 1
ATOM 713 O O . SER A 1 86 ? 6.352 -20.734 -5.438 1 97.81 86 SER A O 1
ATOM 715 N N . THR A 1 87 ? 7.895 -20.375 -6.953 1 98.12 87 THR A N 1
ATOM 716 C CA . THR A 1 87 ? 8.961 -20.281 -5.969 1 98.12 87 THR A CA 1
ATOM 717 C C . THR A 1 87 ? 8.742 -19.094 -5.043 1 98.12 87 THR A C 1
ATOM 719 O O . THR A 1 87 ? 8.836 -19.219 -3.818 1 98.12 87 THR A O 1
ATOM 722 N N . LEU A 1 88 ? 8.422 -17.953 -5.613 1 98.56 88 LEU A N 1
ATOM 723 C CA . LEU A 1 88 ? 8.18 -16.75 -4.824 1 98.56 88 LEU A CA 1
ATOM 724 C C . LEU A 1 88 ? 7.012 -16.953 -3.867 1 98.56 88 LEU A C 1
ATOM 726 O O . LEU A 1 88 ? 7.105 -16.609 -2.686 1 98.56 88 LEU A O 1
ATOM 730 N N . TYR A 1 89 ? 5.941 -17.562 -4.336 1 98.69 89 TYR A N 1
ATOM 731 C CA . TYR A 1 89 ? 4.785 -17.828 -3.484 1 98.69 89 TYR A CA 1
ATOM 732 C C . TYR A 1 89 ? 5.137 -18.812 -2.385 1 98.69 89 TYR A C 1
ATOM 734 O O . TYR A 1 89 ? 4.641 -18.703 -1.261 1 98.69 89 TYR A O 1
ATOM 742 N N . SER A 1 90 ? 5.934 -19.797 -2.723 1 98.62 90 SER A N 1
ATOM 743 C CA . SER A 1 90 ? 6.336 -20.766 -1.708 1 98.62 90 SER A CA 1
ATOM 744 C C . SER A 1 90 ? 7.055 -20.078 -0.548 1 98.62 90 SER A C 1
ATOM 746 O O . SER A 1 90 ? 6.785 -20.375 0.617 1 98.62 90 SER A O 1
ATOM 748 N N . TYR A 1 91 ? 7.965 -19.172 -0.862 1 98.75 91 TYR A N 1
ATOM 749 C CA . TYR A 1 91 ? 8.648 -18.422 0.18 1 98.75 91 TYR A CA 1
ATOM 750 C C . TYR A 1 91 ? 7.652 -17.594 0.997 1 98.75 91 TYR A C 1
ATOM 752 O O . TYR A 1 91 ? 7.762 -17.516 2.223 1 98.75 91 TYR A O 1
ATOM 760 N N . PHE A 1 92 ? 6.68 -17.047 0.323 1 98.88 92 PHE A N 1
ATOM 761 C CA . PHE A 1 92 ? 5.68 -16.25 1.018 1 98.88 92 PHE A CA 1
ATOM 762 C C . PHE A 1 92 ? 4.832 -17.109 1.94 1 98.88 92 PHE A C 1
ATOM 764 O O . PHE A 1 92 ? 4.566 -16.734 3.082 1 98.88 92 PHE A O 1
ATOM 771 N N . PHE A 1 93 ? 4.414 -18.25 1.448 1 98.88 93 PHE A N 1
ATOM 772 C CA . PHE A 1 93 ? 3.635 -19.172 2.277 1 98.88 93 PHE A CA 1
ATOM 773 C C . PHE A 1 93 ? 4.422 -19.594 3.51 1 98.88 93 PHE A C 1
ATOM 775 O O . PHE A 1 93 ? 3.877 -19.641 4.613 1 98.88 93 PHE A O 1
ATOM 782 N N . ASP A 1 94 ? 5.637 -19.891 3.332 1 98.75 94 ASP A N 1
ATOM 783 C CA . ASP A 1 94 ? 6.484 -20.328 4.434 1 98.75 94 ASP A CA 1
ATOM 784 C C . ASP A 1 94 ? 6.586 -19.266 5.516 1 98.75 94 ASP A C 1
ATOM 786 O O . ASP A 1 94 ? 6.434 -19.562 6.703 1 98.75 94 ASP A O 1
ATOM 790 N N . ILE A 1 95 ? 6.852 -18.031 5.105 1 98.75 95 ILE A N 1
ATOM 791 C CA . ILE A 1 95 ? 7.012 -16.969 6.094 1 98.75 95 ILE A CA 1
ATOM 792 C C . ILE A 1 95 ? 5.668 -16.672 6.754 1 98.75 95 ILE A C 1
ATOM 794 O O . ILE A 1 95 ? 5.609 -16.328 7.938 1 98.75 95 ILE A O 1
ATOM 798 N N . ALA A 1 96 ? 4.57 -16.766 5.996 1 98.75 96 ALA A N 1
ATOM 799 C CA . ALA A 1 96 ? 3.246 -16.609 6.582 1 98.75 96 ALA A CA 1
ATOM 800 C C . ALA A 1 96 ? 3.002 -17.625 7.688 1 98.75 96 ALA A C 1
ATOM 802 O O . ALA A 1 96 ? 2.602 -17.266 8.797 1 98.75 96 ALA A O 1
ATOM 803 N N . ARG A 1 97 ? 3.328 -18.828 7.387 1 98.56 97 ARG A N 1
ATOM 804 C CA . ARG A 1 97 ? 3.18 -19.891 8.367 1 98.56 97 ARG A CA 1
ATOM 805 C C . ARG A 1 97 ? 4.062 -19.656 9.586 1 98.56 97 ARG A C 1
ATOM 807 O O . ARG A 1 97 ? 3.609 -19.797 10.719 1 98.56 97 ARG A O 1
ATOM 814 N N . ALA A 1 98 ? 5.238 -19.281 9.328 1 98.56 98 ALA A N 1
ATOM 815 C CA . ALA A 1 98 ? 6.211 -19.062 10.398 1 98.56 98 ALA A CA 1
ATOM 816 C C . ALA A 1 98 ? 5.77 -17.938 11.32 1 98.56 98 ALA A C 1
ATOM 818 O O . ALA A 1 98 ? 6.238 -17.828 12.461 1 98.56 98 ALA A O 1
ATOM 819 N N . ASN A 1 99 ? 4.895 -17.125 10.812 1 98.38 99 ASN A N 1
ATOM 820 C CA . ASN A 1 99 ? 4.41 -16.016 11.609 1 98.38 99 ASN A CA 1
ATOM 821 C C . ASN A 1 99 ? 2.951 -16.203 12.016 1 98.38 99 ASN A C 1
ATOM 823 O O . ASN A 1 99 ? 2.229 -15.227 12.227 1 98.38 99 ASN A O 1
ATOM 827 N N . ASN A 1 100 ? 2.496 -17.422 11.961 1 98.44 100 ASN A N 1
ATOM 828 C CA . ASN A 1 100 ? 1.219 -17.859 12.508 1 98.44 100 ASN A CA 1
ATOM 829 C C . ASN A 1 100 ? 0.042 -17.281 11.727 1 98.44 100 ASN A C 1
ATOM 831 O O . ASN A 1 100 ? -1.006 -16.984 12.305 1 98.44 100 ASN A O 1
ATOM 835 N N . ARG A 1 101 ? 0.298 -16.953 10.523 1 98.81 101 ARG A N 1
ATOM 836 C CA . ARG A 1 101 ? -0.83 -16.656 9.648 1 98.81 101 ARG A CA 1
ATOM 837 C C . ARG A 1 101 ? -1.485 -17.922 9.141 1 98.81 101 ARG A C 1
ATOM 839 O O . ARG A 1 101 ? -0.804 -18.922 8.883 1 98.81 101 ARG A O 1
ATOM 846 N N . LYS A 1 102 ? -2.838 -17.812 8.922 1 98.81 102 LYS A N 1
ATOM 847 C CA . LYS A 1 102 ? -3.586 -19.016 8.555 1 98.81 102 LYS A CA 1
ATOM 848 C C . LYS A 1 102 ? -4.094 -18.922 7.113 1 98.81 102 LYS A C 1
ATOM 850 O O . LYS A 1 102 ? -4.371 -19.938 6.484 1 98.81 102 LYS A O 1
ATOM 855 N N . VAL A 1 103 ? -4.242 -17.703 6.68 1 98.81 103 VAL A N 1
ATOM 856 C CA . VAL A 1 103 ? -4.84 -17.5 5.367 1 98.81 103 VAL A CA 1
ATOM 857 C C . VAL A 1 103 ? -4.004 -16.5 4.574 1 98.81 103 VAL A C 1
ATOM 859 O O . VAL A 1 103 ? -3.564 -15.477 5.117 1 98.81 103 VAL A O 1
ATOM 862 N N . VAL A 1 104 ? -3.754 -16.812 3.355 1 98.94 104 VAL A N 1
ATOM 863 C CA . VAL A 1 104 ? -3.141 -15.867 2.422 1 98.94 104 VAL A CA 1
ATOM 864 C C . VAL A 1 104 ? -4.18 -15.391 1.408 1 98.94 104 VAL A C 1
ATOM 866 O O . VAL A 1 104 ? -4.906 -16.203 0.83 1 98.94 104 VAL A O 1
ATOM 869 N N . LYS A 1 105 ? -4.281 -14.109 1.231 1 98.94 105 LYS A N 1
ATOM 870 C CA . LYS A 1 105 ? -5.219 -13.484 0.3 1 98.94 105 LYS A CA 1
ATOM 871 C C . LYS A 1 105 ? -4.48 -12.836 -0.869 1 98.94 105 LYS A C 1
ATOM 873 O O . LYS A 1 105 ? -3.336 -12.406 -0.726 1 98.94 105 LYS A O 1
ATOM 878 N N . ALA A 1 106 ? -5.09 -12.75 -1.961 1 98.81 106 ALA A N 1
ATOM 879 C CA . ALA A 1 106 ? -4.66 -12.039 -3.16 1 98.81 106 ALA A CA 1
ATOM 880 C C . ALA A 1 106 ? -5.852 -11.703 -4.055 1 98.81 106 ALA A C 1
ATOM 882 O O . ALA A 1 106 ? -6.961 -12.195 -3.834 1 98.81 106 ALA A O 1
ATOM 883 N N . ILE A 1 107 ? -5.598 -10.828 -5 1 98.38 107 ILE A N 1
ATOM 884 C CA . ILE A 1 107 ? -6.672 -10.508 -5.93 1 98.38 107 ILE A CA 1
ATOM 885 C C . ILE A 1 107 ? -6.109 -10.344 -7.34 1 98.38 107 ILE A C 1
ATOM 887 O O . ILE A 1 107 ? -4.902 -10.148 -7.512 1 98.38 107 ILE A O 1
ATOM 891 N N . THR A 1 108 ? -6.945 -10.477 -8.297 1 97.31 108 THR A N 1
ATOM 892 C CA . THR A 1 108 ? -6.582 -10.172 -9.672 1 97.31 108 THR A CA 1
ATOM 893 C C . THR A 1 108 ? -7.793 -9.672 -10.453 1 97.31 108 THR A C 1
ATOM 895 O O . THR A 1 108 ? -8.922 -9.719 -9.953 1 97.31 108 THR A O 1
ATOM 898 N N . SER A 1 109 ? -7.508 -9.125 -11.609 1 95.25 109 SER A N 1
ATOM 899 C CA . SER A 1 109 ? -8.586 -8.727 -12.508 1 95.25 109 SER A CA 1
ATOM 900 C C . SER A 1 109 ? -9.344 -9.945 -13.031 1 95.25 109 SER A C 1
ATOM 902 O O . SER A 1 109 ? -8.742 -10.992 -13.297 1 95.25 109 SER A O 1
ATOM 904 N N . SER A 1 110 ? -10.633 -9.711 -13.32 1 96.81 110 SER A N 1
ATOM 905 C CA . SER A 1 110 ? -11.453 -10.805 -13.836 1 96.81 110 SER A CA 1
ATOM 906 C C . SER A 1 110 ? -11.031 -11.203 -15.242 1 96.81 110 SER A C 1
ATOM 908 O O . SER A 1 110 ? -11.352 -12.305 -15.703 1 96.81 110 SER A O 1
ATOM 910 N N . VAL A 1 111 ? -10.32 -10.383 -15.922 1 94.56 111 VAL A N 1
ATOM 911 C CA . VAL A 1 111 ? -9.938 -10.672 -17.297 1 94.56 111 VAL A CA 1
ATOM 912 C C . VAL A 1 111 ? -8.562 -11.352 -17.328 1 94.56 111 VAL A C 1
ATOM 914 O O . VAL A 1 111 ? -8.117 -11.82 -18.375 1 94.56 111 VAL A O 1
ATOM 917 N N . ASN A 1 112 ? -7.867 -11.367 -16.234 1 94.38 112 ASN A N 1
ATOM 918 C CA . ASN A 1 112 ? -6.539 -11.961 -16.156 1 94.38 112 ASN A CA 1
ATOM 919 C C . ASN A 1 112 ? -6.613 -13.477 -16 1 94.38 112 ASN A C 1
ATOM 921 O O . ASN A 1 112 ? -6.281 -14.016 -14.938 1 94.38 112 ASN A O 1
ATOM 925 N N . LYS A 1 113 ? -6.879 -14.156 -17.078 1 96.56 113 LYS A N 1
ATOM 926 C CA . LYS A 1 113 ? -7.137 -15.594 -17.062 1 96.56 113 LYS A CA 1
ATOM 927 C C . LYS A 1 113 ? -5.891 -16.375 -16.656 1 96.56 113 LYS A C 1
ATOM 929 O O . LYS A 1 113 ? -5.988 -17.391 -15.961 1 96.56 113 LYS A O 1
ATOM 934 N N . LYS A 1 114 ? -4.816 -15.898 -17.031 1 94.44 114 LYS A N 1
ATOM 935 C CA . LYS A 1 114 ? -3.564 -16.562 -16.688 1 94.44 114 LYS A CA 1
ATOM 936 C C . LYS A 1 114 ? -3.318 -16.531 -15.188 1 94.44 114 LYS A C 1
ATOM 938 O O . LYS A 1 114 ? -2.922 -17.531 -14.594 1 94.44 114 LYS A O 1
ATOM 943 N N . SER A 1 115 ? -3.549 -15.375 -14.578 1 96.25 115 SER A N 1
ATOM 944 C CA . SER A 1 115 ? -3.385 -15.242 -13.141 1 96.25 115 SER A CA 1
ATOM 945 C C . SER A 1 115 ? -4.367 -16.125 -12.383 1 96.25 115 SER A C 1
ATOM 947 O O . SER A 1 115 ? -3.994 -16.781 -11.406 1 96.25 115 SER A O 1
ATOM 949 N N . ILE A 1 116 ? -5.594 -16.172 -12.852 1 98.38 116 ILE A N 1
ATOM 950 C CA . ILE A 1 116 ? -6.637 -16.969 -12.219 1 98.38 116 ILE A CA 1
ATOM 951 C C . ILE A 1 116 ? -6.25 -18.453 -12.25 1 98.38 116 ILE A C 1
ATOM 953 O O . ILE A 1 116 ? -6.285 -19.125 -11.227 1 98.38 116 ILE A O 1
ATOM 957 N N . GLN A 1 117 ? -5.844 -18.891 -13.398 1 97.75 117 GLN A N 1
ATOM 958 C CA . GLN A 1 117 ? -5.426 -20.281 -13.547 1 97.75 117 GLN A CA 1
ATOM 959 C C . GLN A 1 117 ? -4.227 -20.594 -12.656 1 97.75 117 GLN A C 1
ATOM 961 O O . GLN A 1 117 ? -4.203 -21.609 -11.969 1 97.75 117 GLN A O 1
ATOM 966 N N . PHE A 1 118 ? -3.264 -19.766 -12.688 1 97.69 118 PHE A N 1
ATOM 967 C CA . PHE A 1 118 ? -2.051 -19.953 -11.898 1 97.69 118 PHE A CA 1
ATOM 968 C C . PHE A 1 118 ? -2.385 -20.078 -10.422 1 97.69 118 PHE A C 1
ATOM 970 O O . PHE A 1 118 ? -1.938 -21.016 -9.758 1 97.69 118 PHE A O 1
ATOM 977 N N . HIS A 1 119 ? -3.131 -19.141 -9.883 1 98.62 119 HIS A N 1
ATOM 978 C CA . HIS A 1 119 ? -3.453 -19.141 -8.461 1 98.62 119 HIS A CA 1
ATOM 979 C C . HIS A 1 119 ? -4.215 -20.406 -8.07 1 98.62 119 HIS A C 1
ATOM 981 O O . HIS A 1 119 ? -3.949 -20.984 -7.023 1 98.62 119 HIS A O 1
ATOM 987 N N . ARG A 1 120 ? -5.086 -20.812 -8.922 1 98.25 120 ARG A N 1
ATOM 988 C CA . ARG A 1 120 ? -5.785 -22.062 -8.656 1 98.25 120 ARG A CA 1
ATOM 989 C C . ARG A 1 120 ? -4.816 -23.234 -8.625 1 98.25 120 ARG A C 1
ATOM 991 O O . ARG A 1 120 ? -4.918 -24.109 -7.758 1 98.25 120 ARG A O 1
ATOM 998 N N . GLU A 1 121 ? -3.916 -23.25 -9.477 1 97.81 121 GLU A N 1
ATOM 999 C CA . GLU A 1 121 ? -2.947 -24.328 -9.594 1 97.81 121 GLU A CA 1
ATOM 1000 C C . GLU A 1 121 ? -2.082 -24.438 -8.344 1 97.81 121 GLU A C 1
ATOM 1002 O O . GLU A 1 121 ? -1.658 -25.531 -7.965 1 97.81 121 GLU A O 1
ATOM 1007 N N . ILE A 1 122 ? -1.825 -23.344 -7.73 1 97.81 122 ILE A N 1
ATOM 1008 C CA . ILE A 1 122 ? -0.939 -23.391 -6.574 1 97.81 122 ILE A CA 1
ATOM 1009 C C . ILE A 1 122 ? -1.767 -23.453 -5.289 1 97.81 122 ILE A C 1
ATOM 1011 O O . ILE A 1 122 ? -1.248 -23.203 -4.199 1 97.81 122 ILE A O 1
ATOM 1015 N N . GLY A 1 123 ? -3.09 -23.609 -5.391 1 98.38 123 GLY A N 1
ATOM 1016 C CA . GLY A 1 123 ? -3.869 -24.016 -4.234 1 98.38 123 GLY A CA 1
ATOM 1017 C C . GLY A 1 123 ? -4.781 -22.922 -3.709 1 98.38 123 GLY A C 1
ATOM 1018 O O . GLY A 1 123 ? -5.402 -23.078 -2.658 1 98.38 123 GLY A O 1
ATOM 1019 N N . PHE A 1 124 ? -4.91 -21.844 -4.441 1 98.88 124 PHE A N 1
ATOM 1020 C CA . PHE A 1 124 ? -5.859 -20.812 -4.031 1 98.88 124 PHE A CA 1
ATOM 1021 C C . PHE A 1 124 ? -7.285 -21.203 -4.406 1 98.88 124 PHE A C 1
ATOM 1023 O O . PHE A 1 124 ? -7.504 -21.859 -5.434 1 98.88 124 PHE A O 1
ATOM 1030 N N . GLN A 1 125 ? -8.148 -20.781 -3.59 1 98.75 125 GLN A N 1
ATOM 1031 C CA . GLN A 1 125 ? -9.578 -20.797 -3.887 1 98.75 125 GLN A CA 1
ATOM 1032 C C . GLN A 1 125 ? -10.094 -19.406 -4.203 1 98.75 125 GLN A C 1
ATOM 1034 O O . GLN A 1 125 ? -9.484 -18.406 -3.812 1 98.75 125 GLN A O 1
ATOM 1039 N N . ILE A 1 126 ? -11.195 -19.391 -4.902 1 98.75 126 ILE A N 1
ATOM 1040 C CA . ILE A 1 126 ? -11.828 -18.109 -5.23 1 98.75 126 ILE A CA 1
ATOM 1041 C C . ILE A 1 126 ? -12.969 -17.844 -4.254 1 98.75 126 ILE A C 1
ATOM 1043 O O . ILE A 1 126 ? -13.82 -18.703 -4.027 1 98.75 126 ILE A O 1
ATOM 1047 N N . GLU A 1 127 ? -12.883 -16.688 -3.666 1 98.62 127 GLU A N 1
ATOM 1048 C CA . GLU A 1 127 ? -13.961 -16.297 -2.766 1 98.62 127 GLU A CA 1
ATOM 1049 C C . GLU A 1 127 ? -15.227 -15.961 -3.539 1 98.62 127 GLU A C 1
ATOM 1051 O O . GLU A 1 127 ? -15.172 -15.32 -4.59 1 98.62 127 GLU A O 1
ATOM 1056 N N . ALA A 1 128 ? -16.312 -16.391 -2.959 1 98.31 128 ALA A N 1
ATOM 1057 C CA . ALA A 1 128 ? -17.609 -16.062 -3.578 1 98.31 128 ALA A CA 1
ATOM 1058 C C . ALA A 1 128 ? -17.859 -14.562 -3.553 1 98.31 128 ALA A C 1
ATOM 1060 O O . ALA A 1 128 ? -17.719 -13.914 -2.512 1 98.31 128 ALA A O 1
ATOM 1061 N N . GLY A 1 129 ? -18.172 -14.047 -4.73 1 98.25 129 GLY A N 1
ATOM 1062 C CA . GLY A 1 129 ? -18.5 -12.633 -4.848 1 98.25 129 GLY A CA 1
ATOM 1063 C C . GLY A 1 129 ? -19.969 -12.383 -5.168 1 98.25 129 GLY A C 1
ATOM 1064 O O . GLY A 1 129 ? -20.844 -13.148 -4.754 1 98.25 129 GLY A O 1
ATOM 1065 N N . ASP A 1 130 ? -20.281 -11.336 -5.762 1 98.44 130 ASP A N 1
ATOM 1066 C CA . ASP A 1 130 ? -21.672 -10.93 -5.984 1 98.44 130 ASP A CA 1
ATOM 1067 C C . ASP A 1 130 ? -22.078 -11.141 -7.441 1 98.44 130 ASP A C 1
ATOM 1069 O O . ASP A 1 130 ? -23.203 -10.82 -7.832 1 98.44 130 ASP A O 1
ATOM 1073 N N . ASP A 1 131 ? -21.125 -11.609 -8.234 1 98.12 131 ASP A N 1
ATOM 1074 C CA . ASP A 1 131 ? -21.391 -11.859 -9.648 1 98.12 131 ASP A CA 1
ATOM 1075 C C . ASP A 1 131 ? -20.469 -12.961 -10.188 1 98.12 131 ASP A C 1
ATOM 1077 O O . ASP A 1 131 ? -19.656 -13.508 -9.445 1 98.12 131 ASP A O 1
ATOM 1081 N N . GLU A 1 132 ? -20.719 -13.328 -11.398 1 98.12 132 GLU A N 1
ATOM 1082 C CA . GLU A 1 132 ? -19.906 -14.344 -12.086 1 98.12 132 GLU A CA 1
ATOM 1083 C C . GLU A 1 132 ? -19.609 -13.922 -13.516 1 98.12 132 GLU A C 1
ATOM 1085 O O . GLU A 1 132 ? -20.5 -13.445 -14.234 1 98.12 132 GLU A O 1
ATOM 1090 N N . ILE A 1 133 ? -18.406 -14.047 -13.891 1 96.94 133 ILE A N 1
ATOM 1091 C CA . ILE A 1 133 ? -17.969 -13.773 -15.25 1 96.94 133 ILE A CA 1
ATOM 1092 C C . ILE A 1 133 ? -17.25 -14.984 -15.828 1 96.94 133 ILE A C 1
ATOM 1094 O O . ILE A 1 133 ? -16.203 -15.398 -15.305 1 96.94 133 ILE A O 1
ATOM 1098 N N . GLU A 1 134 ? -17.828 -15.555 -16.875 1 96.19 134 GLU A N 1
ATOM 1099 C CA . GLU A 1 134 ? -17.266 -16.719 -17.547 1 96.19 134 GLU A CA 1
ATOM 1100 C C . GLU A 1 134 ? -16.984 -17.844 -16.547 1 96.19 134 GLU A C 1
ATOM 1102 O O . GLU A 1 134 ? -15.906 -18.438 -16.562 1 96.19 134 GLU A O 1
ATOM 1107 N N . GLY A 1 135 ? -17.844 -17.953 -15.609 1 97 135 GLY A N 1
ATOM 1108 C CA . GLY A 1 135 ? -17.797 -19.078 -14.68 1 97 135 GLY A CA 1
ATOM 1109 C C . GLY A 1 135 ? -16.906 -18.797 -13.477 1 97 135 GLY A C 1
ATOM 1110 O O . GLY A 1 135 ? -16.672 -19.703 -12.664 1 97 135 GLY A O 1
ATOM 1111 N N . VAL A 1 136 ? -16.406 -17.641 -13.375 1 98.19 136 VAL A N 1
ATOM 1112 C CA . VAL A 1 136 ? -15.539 -17.281 -12.258 1 98.19 136 VAL A CA 1
ATOM 1113 C C . VAL A 1 136 ? -16.25 -16.281 -11.359 1 98.19 136 VAL A C 1
ATOM 1115 O O . VAL A 1 136 ? -16.734 -15.25 -11.828 1 98.19 136 VAL A O 1
ATOM 1118 N N . SER A 1 137 ? -16.312 -16.578 -10.055 1 98.69 137 SER A N 1
ATOM 1119 C CA . SER A 1 137 ? -16.922 -15.656 -9.094 1 98.69 137 SER A CA 1
ATOM 1120 C C . SER A 1 137 ? -16.125 -14.367 -8.977 1 98.69 137 SER A C 1
ATOM 1122 O O . SER A 1 137 ? -14.898 -14.391 -8.93 1 98.69 137 SER A O 1
ATOM 1124 N N . VAL A 1 138 ? -16.875 -13.219 -8.992 1 98.69 138 VAL A N 1
ATOM 1125 C CA . VAL A 1 138 ? -16.172 -11.938 -8.977 1 98.69 138 VAL A CA 1
ATOM 1126 C C . VAL A 1 138 ? -16.875 -10.977 -8.016 1 98.69 138 VAL A C 1
ATOM 1128 O O . VAL A 1 138 ? -18.031 -11.211 -7.621 1 98.69 138 VAL A O 1
ATOM 1131 N N . HIS A 1 139 ? -16.203 -10.047 -7.562 1 98.31 139 HIS A N 1
ATOM 1132 C CA . HIS A 1 139 ? -16.719 -8.914 -6.805 1 98.31 139 HIS A CA 1
ATOM 1133 C C . HIS A 1 139 ? -16.797 -7.664 -7.676 1 98.31 139 HIS A C 1
ATOM 1135 O O . HIS A 1 139 ? -15.773 -7.133 -8.094 1 98.31 139 HIS A O 1
ATOM 1141 N N . THR A 1 140 ? -17.984 -7.18 -7.852 1 97.44 140 THR A N 1
ATOM 1142 C CA . THR A 1 140 ? -18.219 -6.082 -8.789 1 97.44 140 THR A CA 1
ATOM 1143 C C . THR A 1 140 ? -17.781 -4.754 -8.172 1 97.44 140 THR A C 1
ATOM 1145 O O . THR A 1 140 ? -17.984 -4.516 -6.98 1 97.44 140 THR A O 1
ATOM 1148 N N . ASN A 1 141 ? -17.203 -3.885 -8.969 1 95 141 ASN A N 1
ATOM 1149 C CA . ASN A 1 141 ? -16.797 -2.533 -8.594 1 95 141 ASN A CA 1
ATOM 1150 C C . ASN A 1 141 ? -15.977 -2.529 -7.309 1 95 141 ASN A C 1
ATOM 1152 O O . ASN A 1 141 ? -16.172 -1.679 -6.441 1 95 141 ASN A O 1
ATOM 1156 N N . TYR A 1 142 ? -15.086 -3.545 -7.219 1 95.31 142 TYR A N 1
ATOM 1157 C CA . TYR A 1 142 ? -14.336 -3.781 -5.988 1 95.31 142 TYR A CA 1
ATOM 1158 C C . TYR A 1 142 ? -13.477 -2.572 -5.633 1 95.31 142 TYR A C 1
ATOM 1160 O O . TYR A 1 142 ? -13.43 -2.164 -4.469 1 95.31 142 TYR A O 1
ATOM 1168 N N . ASP A 1 143 ? -12.906 -1.949 -6.613 1 90.81 143 ASP A N 1
ATOM 1169 C CA . ASP A 1 143 ? -11.977 -0.849 -6.375 1 90.81 143 ASP A CA 1
ATOM 1170 C C . ASP A 1 143 ? -12.664 0.501 -6.57 1 90.81 143 ASP A C 1
ATOM 1172 O O . ASP A 1 143 ? -12 1.544 -6.57 1 90.81 143 ASP A O 1
ATOM 1176 N N . GLY A 1 144 ? -13.938 0.539 -6.914 1 87.94 144 GLY A N 1
ATOM 1177 C CA . GLY A 1 144 ? -14.68 1.78 -7.055 1 87.94 144 GLY A CA 1
ATOM 1178 C C . GLY A 1 144 ? -14.5 2.434 -8.414 1 87.94 144 GLY A C 1
ATOM 1179 O O . GLY A 1 144 ? -14.867 3.594 -8.602 1 87.94 144 GLY A O 1
ATOM 1180 N N . ASN A 1 145 ? -13.898 1.67 -9.375 1 85.75 145 ASN A N 1
ATOM 1181 C CA . ASN A 1 145 ? -13.656 2.234 -10.703 1 85.75 145 ASN A CA 1
ATOM 1182 C C . ASN A 1 145 ? -14.352 1.424 -11.789 1 85.75 145 ASN A C 1
ATOM 1184 O O . ASN A 1 145 ? -13.93 1.445 -12.953 1 85.75 145 ASN A O 1
ATOM 1188 N N . GLY A 1 146 ? -15.5 0.641 -11.391 1 86.56 146 GLY A N 1
ATOM 1189 C CA . GLY A 1 146 ? -16.359 -0.059 -12.336 1 86.56 146 GLY A CA 1
ATOM 1190 C C . GLY A 1 146 ? -15.922 -1.49 -12.594 1 86.56 146 GLY A C 1
ATOM 1191 O O . GLY A 1 146 ? -16.719 -2.322 -13.023 1 86.56 146 GLY A O 1
ATOM 1192 N N . GLY A 1 147 ? -14.641 -1.905 -12.461 1 91.75 147 GLY A N 1
ATOM 1193 C CA . GLY A 1 147 ? -14.148 -3.24 -12.766 1 91.75 147 GLY A CA 1
ATOM 1194 C C . GLY A 1 147 ? -14.43 -4.242 -11.664 1 91.75 147 GLY A C 1
ATOM 1195 O O . GLY A 1 147 ? -14.875 -3.871 -10.578 1 91.75 147 GLY A O 1
ATOM 1196 N N . SER A 1 148 ? -14.375 -5.559 -12.062 1 97.25 148 SER A N 1
ATOM 1197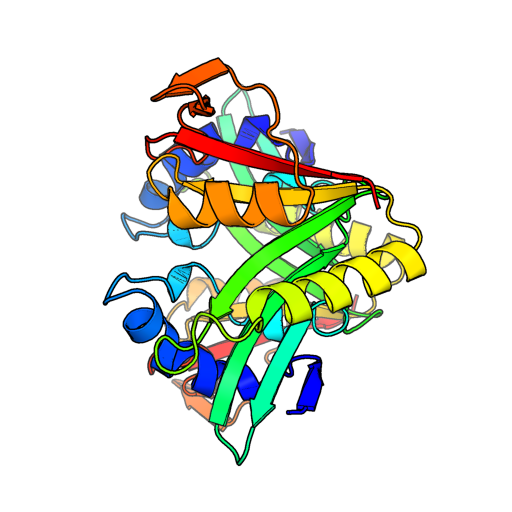 C CA . SER A 1 148 ? -14.539 -6.645 -11.102 1 97.25 148 SER A CA 1
ATOM 1198 C C . SER A 1 148 ? -13.195 -7.27 -10.734 1 97.25 148 SER A C 1
ATOM 1200 O O . SER A 1 148 ? -12.234 -7.18 -11.5 1 97.25 148 SER A O 1
ATOM 1202 N N . ARG A 1 149 ? -13.211 -7.836 -9.57 1 98.25 149 ARG A N 1
ATOM 1203 C CA . ARG A 1 149 ? -12 -8.523 -9.109 1 98.25 149 ARG A CA 1
ATOM 1204 C C . ARG A 1 149 ? -12.32 -9.953 -8.68 1 98.25 149 ARG A C 1
ATOM 1206 O O . ARG A 1 149 ? -13.422 -10.234 -8.203 1 98.25 149 ARG A O 1
ATOM 1213 N N . VAL A 1 150 ? -11.383 -10.781 -8.93 1 98.81 150 VAL A N 1
ATOM 1214 C CA . VAL A 1 150 ? -11.375 -12.125 -8.359 1 98.81 150 VAL A CA 1
ATOM 1215 C C . VAL A 1 150 ? -10.57 -12.133 -7.066 1 98.81 150 VAL A C 1
ATOM 1217 O O . VAL A 1 150 ? -9.398 -11.734 -7.055 1 98.81 150 VAL A O 1
ATOM 1220 N N . LEU A 1 151 ? -11.18 -12.492 -5.992 1 98.88 151 LEU A N 1
ATOM 1221 C CA . LEU A 1 151 ? -10.5 -12.562 -4.703 1 98.88 151 LEU A CA 1
ATOM 1222 C C . LEU A 1 151 ? -10.086 -14 -4.391 1 98.88 151 LEU A C 1
ATOM 1224 O O . LEU A 1 151 ? -10.906 -14.922 -4.484 1 98.88 151 LEU A O 1
ATOM 1228 N N . PHE A 1 152 ? -8.82 -14.188 -4.023 1 98.88 152 PHE A N 1
ATOM 1229 C CA . PHE A 1 152 ? -8.258 -15.5 -3.74 1 98.88 152 PHE A CA 1
ATOM 1230 C C . PHE A 1 152 ? -8.023 -15.68 -2.244 1 98.88 152 PHE A C 1
ATOM 1232 O O . PHE A 1 152 ? -7.688 -14.719 -1.544 1 98.88 152 PHE A O 1
ATOM 1239 N N . LEU A 1 153 ? -8.141 -16.875 -1.806 1 98.81 153 LEU A N 1
ATOM 1240 C CA . LEU A 1 153 ? -7.723 -17.266 -0.461 1 98.81 153 LEU A CA 1
ATOM 1241 C C . LEU A 1 153 ? -7.07 -18.641 -0.463 1 98.81 153 LEU A C 1
ATOM 1243 O O . LEU A 1 153 ? -7.512 -19.531 -1.183 1 98.81 153 LEU A O 1
ATOM 1247 N N . LYS A 1 154 ? -6.07 -18.781 0.25 1 98.81 154 LYS A N 1
ATOM 1248 C CA . LYS A 1 154 ? -5.418 -20.062 0.484 1 98.81 154 LYS A CA 1
ATOM 1249 C C . LYS A 1 154 ? -5.141 -20.281 1.97 1 98.81 154 LYS A C 1
ATOM 1251 O O . LYS A 1 154 ? -4.531 -19.438 2.623 1 98.81 154 LYS A O 1
ATOM 1256 N N . ASN A 1 155 ? -5.629 -21.375 2.492 1 98.56 155 ASN A N 1
ATOM 1257 C CA . ASN A 1 155 ? -5.238 -21.766 3.844 1 98.56 155 ASN A CA 1
ATOM 1258 C C . ASN A 1 155 ? -3.811 -22.297 3.883 1 98.56 155 ASN A C 1
ATOM 1260 O O . ASN A 1 155 ? -3.412 -23.078 3.02 1 98.56 155 ASN A O 1
ATOM 1264 N N . VAL A 1 156 ? -3.084 -21.812 4.82 1 97.38 156 VAL A N 1
ATOM 1265 C CA . VAL A 1 156 ? -1.693 -22.25 4.875 1 97.38 156 VAL A CA 1
ATOM 1266 C C . VAL A 1 156 ? -1.373 -22.781 6.266 1 97.38 156 VAL A C 1
ATOM 1268 O O . VAL A 1 156 ? -2.033 -22.422 7.246 1 97.38 156 VAL A O 1
ATOM 1271 N N . MET B 1 1 ? -18.719 16.156 15.219 1 89.06 1 MET B N 1
ATOM 1272 C CA . MET B 1 1 ? -17.594 15.539 14.523 1 89.06 1 MET B CA 1
ATOM 1273 C C . MET B 1 1 ? -17.203 14.211 15.172 1 89.06 1 MET B C 1
ATOM 1275 O O . MET B 1 1 ? -17.141 14.109 16.391 1 89.06 1 MET B O 1
ATOM 1279 N N . ARG B 1 2 ? -17.219 13.18 14.398 1 95.5 2 ARG B N 1
ATOM 1280 C CA . ARG B 1 2 ? -16.906 11.844 14.891 1 95.5 2 ARG B CA 1
ATOM 1281 C C . ARG B 1 2 ? -15.703 11.25 14.156 1 95.5 2 ARG B C 1
ATOM 1283 O O . ARG B 1 2 ? -15.625 11.336 12.93 1 95.5 2 ARG B O 1
ATOM 1290 N N . VAL B 1 3 ? -14.742 10.742 14.977 1 97.81 3 VAL B N 1
ATOM 1291 C CA . VAL B 1 3 ? -13.602 10.031 14.406 1 97.81 3 VAL B CA 1
ATOM 1292 C C . VAL B 1 3 ? -13.766 8.531 14.625 1 97.81 3 VAL B C 1
ATOM 1294 O O . VAL B 1 3 ? -14.156 8.094 15.703 1 97.81 3 VAL B O 1
ATOM 1297 N N . ARG B 1 4 ? -13.578 7.805 13.672 1 98.25 4 ARG B N 1
ATOM 1298 C CA . ARG B 1 4 ? -13.586 6.352 13.797 1 98.25 4 ARG B CA 1
ATOM 1299 C C . ARG B 1 4 ? -12.57 5.711 12.867 1 98.25 4 ARG B C 1
ATOM 1301 O O . ARG B 1 4 ? -12.016 6.371 11.984 1 98.25 4 ARG B O 1
ATOM 1308 N N . ASN B 1 5 ? -12.297 4.477 13.094 1 98.75 5 ASN B N 1
ATOM 1309 C CA . ASN B 1 5 ? -11.445 3.742 12.164 1 98.75 5 ASN B CA 1
ATOM 1310 C C . ASN B 1 5 ? -12.117 3.57 10.805 1 98.75 5 ASN B C 1
ATOM 1312 O O . ASN B 1 5 ? -13.336 3.402 10.727 1 98.75 5 ASN B O 1
ATOM 1316 N N . ILE B 1 6 ? -11.344 3.609 9.805 1 98.25 6 ILE B N 1
ATOM 1317 C CA . ILE B 1 6 ? -11.812 3.316 8.461 1 98.25 6 ILE B CA 1
ATOM 1318 C C . ILE B 1 6 ? -12.25 1.855 8.367 1 98.25 6 ILE B C 1
ATOM 1320 O O . ILE B 1 6 ? -11.695 0.994 9.055 1 98.25 6 ILE B O 1
ATOM 1324 N N . GLN B 1 7 ? -13.234 1.584 7.523 1 97.88 7 GLN B N 1
ATOM 1325 C CA . GLN B 1 7 ? -13.688 0.241 7.18 1 97.88 7 GLN B CA 1
ATOM 1326 C C . GLN B 1 7 ? -13.656 0.015 5.672 1 97.88 7 GLN B C 1
ATOM 1328 O O . GLN B 1 7 ? -13.586 0.971 4.898 1 97.88 7 GLN B O 1
ATOM 1333 N N . GLY B 1 8 ? -13.656 -1.289 5.305 1 97.38 8 GLY B N 1
ATOM 1334 C CA . GLY B 1 8 ? -13.672 -1.605 3.887 1 97.38 8 GLY B CA 1
ATOM 1335 C C . GLY B 1 8 ? -14.789 -0.914 3.131 1 97.38 8 GLY B C 1
ATOM 1336 O O . GLY B 1 8 ? -14.609 -0.499 1.985 1 97.38 8 GLY B O 1
ATOM 1337 N N . GLU B 1 9 ? -15.898 -0.696 3.727 1 95.94 9 GLU B N 1
ATOM 1338 C CA . GLU B 1 9 ? -17.094 -0.13 3.105 1 95.94 9 GLU B CA 1
ATOM 1339 C C . GLU B 1 9 ? -16.906 1.357 2.816 1 95.94 9 GLU B C 1
ATOM 1341 O O . GLU B 1 9 ? -17.656 1.941 2.037 1 95.94 9 GLU B O 1
ATOM 1346 N N . ASP B 1 10 ? -15.984 1.991 3.43 1 96.69 10 ASP B N 1
ATOM 1347 C CA . ASP B 1 10 ? -15.75 3.418 3.229 1 96.69 10 ASP B CA 1
ATOM 1348 C C . ASP B 1 10 ? -15.039 3.674 1.898 1 96.69 10 ASP B C 1
ATOM 1350 O O . ASP B 1 10 ? -15.008 4.809 1.417 1 96.69 10 ASP B O 1
ATOM 1354 N N . TYR B 1 11 ? -14.461 2.627 1.312 1 96.62 11 TYR B N 1
ATOM 1355 C CA . TYR B 1 11 ? -13.516 2.793 0.209 1 96.62 11 TYR B CA 1
ATOM 1356 C C . TYR B 1 11 ? -14.195 3.443 -0.992 1 96.62 11 TYR B C 1
ATOM 1358 O O . TYR B 1 11 ? -13.68 4.414 -1.55 1 96.62 11 TYR B O 1
ATOM 1366 N N . VAL B 1 12 ? -15.328 2.965 -1.369 1 92.94 12 VAL B N 1
ATOM 1367 C CA . VAL B 1 12 ? -15.969 3.449 -2.586 1 92.94 12 VAL B CA 1
ATOM 1368 C C . VAL B 1 12 ? -16.312 4.93 -2.438 1 92.94 12 VAL B C 1
ATOM 1370 O O . VAL B 1 12 ? -16.062 5.723 -3.352 1 92.94 12 VAL B O 1
ATOM 1373 N N . LYS B 1 13 ? -16.828 5.309 -1.278 1 92.5 13 LYS B N 1
ATOM 1374 C CA . LYS B 1 13 ? -17.188 6.703 -1.026 1 92.5 13 LYS B CA 1
ATOM 1375 C C . LYS B 1 13 ? -15.953 7.602 -1.075 1 92.5 13 LYS B C 1
ATOM 1377 O O . LYS B 1 13 ? -15.969 8.648 -1.725 1 92.5 13 LYS B O 1
ATOM 1382 N N . ILE B 1 14 ? -14.898 7.203 -0.453 1 94.62 14 ILE B N 1
ATOM 1383 C CA . ILE B 1 14 ? -13.672 8 -0.409 1 94.62 14 ILE B CA 1
ATOM 1384 C C . ILE B 1 14 ? -13.055 8.07 -1.802 1 94.62 14 ILE B C 1
ATOM 1386 O O . ILE B 1 14 ? -12.672 9.141 -2.268 1 94.62 14 ILE B O 1
ATOM 1390 N N . HIS B 1 15 ? -12.984 6.91 -2.402 1 93.62 15 HIS B N 1
ATOM 1391 C CA . HIS B 1 15 ? -12.406 6.824 -3.738 1 93.62 15 HIS B CA 1
ATOM 1392 C C . HIS B 1 15 ? -13.133 7.75 -4.711 1 93.62 15 HIS B C 1
ATOM 1394 O O . HIS B 1 15 ? -12.5 8.375 -5.57 1 93.62 15 HIS B O 1
ATOM 1400 N N . SER B 1 16 ? -14.422 7.895 -4.609 1 91.5 16 SER B N 1
ATOM 1401 C CA . SER B 1 16 ? -15.242 8.664 -5.543 1 91.5 16 SER B CA 1
ATOM 1402 C C . SER B 1 16 ? -14.961 10.156 -5.418 1 91.5 16 SER B C 1
ATOM 1404 O O . SER B 1 16 ? -15.188 10.914 -6.363 1 91.5 16 SER B O 1
ATOM 1406 N N . VAL B 1 17 ? -14.438 10.633 -4.301 1 91.81 17 VAL B N 1
ATOM 1407 C CA . VAL B 1 17 ? -14.266 12.07 -4.094 1 91.81 17 VAL B CA 1
ATOM 1408 C C . VAL B 1 17 ? -12.781 12.422 -4.117 1 91.81 17 VAL B C 1
ATOM 1410 O O . VAL B 1 17 ? -12.422 13.602 -4.137 1 91.81 17 VAL B O 1
ATOM 1413 N N . LEU B 1 18 ? -11.953 11.461 -4.137 1 91.62 18 LEU B N 1
ATOM 1414 C CA . LEU B 1 18 ? -10.523 11.633 -3.924 1 91.62 18 LEU B CA 1
ATOM 1415 C C . LEU B 1 18 ? -9.93 12.594 -4.957 1 91.62 18 LEU B C 1
ATOM 1417 O O . LEU B 1 18 ? -9.242 13.547 -4.598 1 91.62 18 LEU B O 1
ATOM 1421 N N . ASN B 1 19 ? -10.188 12.344 -6.199 1 90.06 19 ASN B N 1
ATOM 1422 C CA . ASN B 1 19 ? -9.625 13.18 -7.254 1 90.06 19 ASN B CA 1
ATOM 1423 C C . ASN B 1 19 ? -10.117 14.617 -7.16 1 90.06 19 ASN B C 1
ATOM 1425 O O . ASN B 1 19 ? -9.352 15.562 -7.363 1 90.06 19 ASN B O 1
ATOM 1429 N N . ASP B 1 20 ? -11.336 14.789 -6.758 1 90.06 20 ASP B N 1
ATOM 1430 C CA . ASP B 1 20 ? -11.883 16.125 -6.57 1 90.06 20 ASP B CA 1
ATOM 1431 C C . ASP B 1 20 ? -11.172 16.859 -5.43 1 90.06 20 ASP B C 1
ATOM 1433 O O . ASP B 1 20 ? -10.859 18.047 -5.539 1 90.06 20 ASP B O 1
ATOM 1437 N N . TRP B 1 21 ? -10.883 16.125 -4.352 1 90.5 21 TRP B N 1
ATOM 1438 C CA . TRP B 1 21 ? -10.211 16.719 -3.203 1 90.5 21 TRP B CA 1
ATOM 1439 C C . TRP B 1 21 ? -8.828 17.219 -3.584 1 90.5 21 TRP B C 1
ATOM 1441 O O . TRP B 1 21 ? -8.297 18.141 -2.953 1 90.5 21 TRP B O 1
ATOM 1451 N N . TRP B 1 22 ? -8.273 16.656 -4.641 1 87.5 22 TRP B N 1
ATOM 1452 C CA . TRP B 1 22 ? -6.918 17.031 -5.047 1 87.5 22 TRP B CA 1
ATOM 1453 C C . TRP B 1 22 ? -6.938 17.781 -6.371 1 87.5 22 TRP B C 1
ATOM 1455 O O . TRP B 1 22 ? -6.004 17.672 -7.172 1 87.5 22 TRP B O 1
ATOM 1465 N N . GLY B 1 23 ? -8.008 18.375 -6.621 1 86.12 23 GL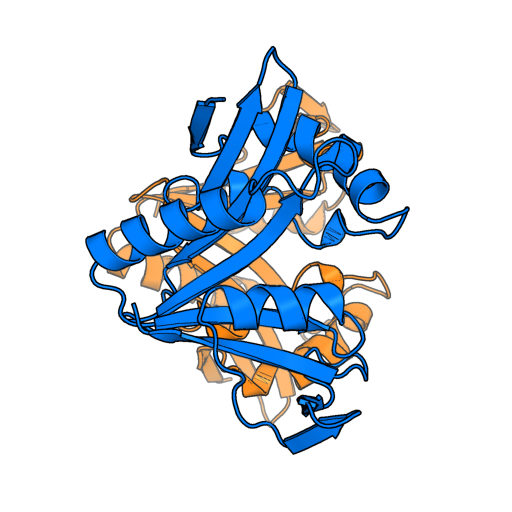Y B N 1
ATOM 1466 C CA . GLY B 1 23 ? -8.117 19.281 -7.746 1 86.12 23 GLY B CA 1
ATOM 1467 C C . GLY B 1 23 ? -8.125 18.578 -9.094 1 86.12 23 GLY B C 1
ATOM 1468 O O . GLY B 1 23 ? -7.602 19.109 -10.078 1 86.12 23 GLY B O 1
ATOM 1469 N N . GLY B 1 24 ? -8.461 17.328 -9.078 1 84.62 24 GLY B N 1
ATOM 1470 C CA . GLY B 1 24 ? -8.586 16.609 -10.344 1 84.62 24 GLY B CA 1
ATOM 1471 C C . GLY B 1 24 ? -7.418 15.688 -10.625 1 84.62 24 GLY B C 1
ATOM 1472 O O . GLY B 1 24 ? -7.438 14.938 -11.602 1 84.62 24 GLY B O 1
ATOM 1473 N N . ARG B 1 25 ? -6.324 15.727 -9.781 1 83.5 25 ARG B N 1
ATOM 1474 C CA . ARG B 1 25 ? -5.219 14.789 -9.938 1 83.5 25 ARG B CA 1
ATOM 1475 C C . ARG B 1 25 ? -5.68 13.352 -9.695 1 83.5 25 ARG B C 1
ATOM 1477 O O . ARG B 1 25 ? -6.57 13.109 -8.883 1 83.5 25 ARG B O 1
ATOM 1484 N N . ASP B 1 26 ? -5.105 12.5 -10.484 1 80.31 26 ASP B N 1
ATOM 1485 C CA . ASP B 1 26 ? -5.465 11.094 -10.312 1 80.31 26 ASP B CA 1
ATOM 1486 C C . ASP B 1 26 ? -4.766 10.484 -9.102 1 80.31 26 ASP B C 1
ATOM 1488 O O . ASP B 1 26 ? -3.688 9.898 -9.227 1 80.31 26 ASP B O 1
ATOM 1492 N N . MET B 1 27 ? -5.395 10.555 -7.969 1 81.75 27 MET B N 1
ATOM 1493 C CA . MET B 1 27 ? -4.844 10.078 -6.707 1 81.75 27 MET B CA 1
ATOM 1494 C C . MET B 1 27 ? -5.375 8.688 -6.371 1 81.75 27 MET B C 1
ATOM 1496 O O . MET B 1 27 ? -4.836 8 -5.504 1 81.75 27 MET B O 1
ATOM 1500 N N . ALA B 1 28 ? -6.34 8.336 -7.137 1 78.06 28 ALA B N 1
ATOM 1501 C CA . ALA B 1 28 ? -7.027 7.086 -6.824 1 78.06 28 ALA B CA 1
ATOM 1502 C C . ALA B 1 28 ? -6.082 5.895 -6.93 1 78.06 28 ALA B C 1
ATOM 1504 O O . ALA B 1 28 ? -6.18 4.941 -6.152 1 78.06 28 ALA B O 1
ATOM 1505 N N . ALA B 1 29 ? -5.082 5.957 -7.734 1 77.94 29 ALA B N 1
ATOM 1506 C CA . ALA B 1 29 ? -4.141 4.859 -7.945 1 77.94 29 ALA B CA 1
ATOM 1507 C C . ALA B 1 29 ? -3.203 4.707 -6.75 1 77.94 29 ALA B C 1
ATOM 1509 O O . ALA B 1 29 ? -2.621 3.639 -6.543 1 77.94 29 ALA B O 1
ATOM 1510 N N . MET B 1 30 ? -3.166 5.727 -5.934 1 85.25 30 MET B N 1
ATOM 1511 C CA . MET B 1 30 ? -2.236 5.742 -4.809 1 85.25 30 MET B CA 1
ATOM 1512 C C . MET B 1 30 ? -2.893 5.188 -3.549 1 85.25 30 MET B C 1
ATOM 1514 O O . MET B 1 30 ? -2.227 4.98 -2.533 1 85.25 30 MET B O 1
ATOM 1518 N N . LEU B 1 31 ? -4.125 4.949 -3.709 1 91.5 31 LEU B N 1
ATOM 1519 C CA . LEU B 1 31 ? -4.848 4.48 -2.533 1 91.5 31 LEU B CA 1
ATOM 1520 C C . LEU B 1 31 ? -5.672 3.24 -2.857 1 91.5 31 LEU B C 1
ATOM 1522 O O . LEU B 1 31 ? -6.902 3.277 -2.816 1 91.5 31 LEU B O 1
ATOM 1526 N N . PRO B 1 32 ? -4.961 2.178 -3.141 1 92.94 32 PRO B N 1
ATOM 1527 C CA . PRO B 1 32 ? -5.711 0.942 -3.373 1 92.94 32 PRO B CA 1
ATOM 1528 C C . PRO B 1 32 ? -6.496 0.488 -2.145 1 92.94 32 PRO B C 1
ATOM 1530 O O . PRO B 1 32 ? -6.168 0.875 -1.02 1 92.94 32 PRO B O 1
ATOM 1533 N N . LYS B 1 33 ? -7.48 -0.366 -2.352 1 96.25 33 LYS B N 1
ATOM 1534 C CA . LYS B 1 33 ? -8.438 -0.773 -1.325 1 96.25 33 LYS B CA 1
ATOM 1535 C C . LYS B 1 33 ? -7.75 -1.586 -0.229 1 96.25 33 LYS B C 1
ATOM 1537 O O . LYS B 1 33 ? -8.289 -1.732 0.87 1 96.25 33 LYS B O 1
ATOM 1542 N N . LEU B 1 34 ? -6.59 -2.139 -0.498 1 97.44 34 LEU B N 1
ATOM 1543 C CA . LEU B 1 34 ? -5.898 -2.957 0.493 1 97.44 34 LEU B CA 1
ATOM 1544 C C . LEU B 1 34 ? -5.668 -2.172 1.779 1 97.44 34 LEU B C 1
ATOM 1546 O O . LEU B 1 34 ? -5.703 -2.738 2.873 1 97.44 34 LEU B O 1
ATOM 1550 N N . PHE B 1 35 ? -5.539 -0.846 1.688 1 97.62 35 PHE B N 1
ATOM 1551 C CA . PHE B 1 35 ? -5.281 -0.033 2.871 1 97.62 35 PHE B CA 1
ATOM 1552 C C . PHE B 1 35 ? -6.531 0.062 3.742 1 97.62 35 PHE B C 1
ATOM 1554 O O . PHE B 1 35 ? -6.434 0.272 4.953 1 97.62 35 PHE B O 1
ATOM 1561 N N . PHE B 1 36 ? -7.707 -0.081 3.146 1 98.25 36 PHE B N 1
ATOM 1562 C CA . PHE B 1 36 ? -8.977 -0.033 3.865 1 98.25 36 PHE B CA 1
ATOM 1563 C C . PHE B 1 36 ? -9.305 -1.393 4.469 1 98.25 36 PHE B C 1
ATOM 1565 O O . PHE B 1 36 ? -10.18 -1.498 5.332 1 98.25 36 PHE B O 1
ATOM 1572 N N . ILE B 1 37 ? -8.609 -2.365 4 1 98.56 37 ILE B N 1
ATOM 1573 C CA . ILE B 1 37 ? -8.906 -3.721 4.449 1 98.56 37 ILE B CA 1
ATOM 1574 C C . ILE B 1 37 ? -7.887 -4.156 5.496 1 98.56 37 ILE B C 1
ATOM 1576 O O . ILE B 1 37 ? -8.258 -4.633 6.574 1 98.56 37 ILE B O 1
ATOM 1580 N N . HIS B 1 38 ? -6.684 -3.859 5.312 1 98.81 38 HIS B N 1
ATOM 1581 C CA . HIS B 1 38 ? -5.645 -4.547 6.07 1 98.81 38 HIS B CA 1
ATOM 1582 C C . HIS B 1 38 ? -5.02 -3.627 7.109 1 98.81 38 HIS B C 1
ATOM 1584 O O . HIS B 1 38 ? -4.191 -4.062 7.914 1 98.81 38 HIS B O 1
ATOM 1590 N N . PHE B 1 39 ? -5.426 -2.342 7.117 1 98.81 39 PHE B N 1
ATOM 1591 C CA . PHE B 1 39 ? -4.785 -1.393 8.023 1 98.81 39 PHE B CA 1
ATOM 1592 C C . PHE B 1 39 ? -5.82 -0.481 8.672 1 98.81 39 PHE B C 1
ATOM 1594 O O . PHE B 1 39 ? -5.625 0.733 8.75 1 98.81 39 PHE B O 1
ATOM 1601 N N . GLN B 1 40 ? -6.867 -1.062 9.133 1 98.81 40 GLN B N 1
ATOM 1602 C CA . GLN B 1 40 ? -8 -0.312 9.664 1 98.81 40 GLN B CA 1
ATOM 1603 C C . GLN B 1 40 ? -7.668 0.289 11.023 1 98.81 40 GLN B C 1
ATOM 1605 O O . GLN B 1 40 ? -8.078 1.41 11.336 1 98.81 40 GLN B O 1
ATOM 1610 N N . GLU B 1 41 ? -6.863 -0.334 11.805 1 98.19 41 GLU B N 1
ATOM 1611 C CA . GLU B 1 41 ? -6.617 0.083 13.188 1 98.19 41 GLU B CA 1
ATOM 1612 C C . GLU B 1 41 ? -5.805 1.373 13.234 1 98.19 41 GLU B C 1
ATOM 1614 O O . GLU B 1 41 ? -5.871 2.117 14.211 1 98.19 41 GLU B O 1
ATOM 1619 N N . THR B 1 42 ? -5.078 1.649 12.156 1 98.81 42 THR B N 1
ATOM 1620 C CA . THR B 1 42 ? -4.223 2.83 12.125 1 98.81 42 THR B CA 1
ATOM 1621 C C . THR B 1 42 ? -4.746 3.854 11.125 1 98.81 42 THR B C 1
ATOM 1623 O O . THR B 1 42 ? -4.035 4.793 10.758 1 98.81 42 THR B O 1
ATOM 1626 N N . SER B 1 43 ? -5.906 3.646 10.648 1 98.88 43 SER B N 1
ATOM 1627 C CA . SER B 1 43 ? -6.512 4.531 9.656 1 98.88 43 SER B CA 1
ATOM 1628 C C . SER B 1 43 ? -7.832 5.102 10.164 1 98.88 43 SER B C 1
ATOM 1630 O O . SER B 1 43 ? -8.609 4.398 10.805 1 98.88 43 SER B O 1
ATOM 1632 N N . PHE B 1 44 ? -8.055 6.348 9.812 1 98.81 44 PHE B N 1
ATOM 1633 C CA . PHE B 1 44 ? -9.156 7.047 10.461 1 98.81 44 PHE B CA 1
ATOM 1634 C C . PHE B 1 44 ? -9.938 7.875 9.445 1 98.81 44 PHE B C 1
ATOM 1636 O O . PHE B 1 44 ? -9.391 8.289 8.414 1 98.81 44 PHE B O 1
ATOM 1643 N N . ILE B 1 45 ? -11.156 8.086 9.773 1 98.31 45 ILE B N 1
ATOM 1644 C CA . ILE B 1 45 ? -12.047 8.961 9.016 1 98.31 45 ILE B CA 1
ATOM 1645 C C . ILE B 1 45 ? -12.789 9.891 9.969 1 98.31 45 ILE B C 1
ATOM 1647 O O . ILE B 1 45 ? -13.195 9.477 11.055 1 98.31 45 ILE B O 1
ATOM 1651 N N . ILE B 1 46 ? -12.859 11.109 9.625 1 98 46 ILE B N 1
ATOM 1652 C CA . ILE B 1 46 ? -13.641 12.094 10.359 1 98 46 ILE B CA 1
ATOM 1653 C C . ILE B 1 46 ? -14.898 12.453 9.578 1 98 46 ILE B C 1
ATOM 1655 O O . ILE B 1 46 ? -14.836 12.766 8.391 1 98 46 ILE B O 1
ATOM 1659 N N . GLU B 1 47 ? -16 12.367 10.242 1 97.25 47 GLU B N 1
ATOM 1660 C CA . GLU B 1 47 ? -17.297 12.633 9.602 1 97.25 47 GLU B CA 1
ATOM 1661 C C . GLU B 1 47 ? -18.141 13.562 10.461 1 97.25 47 GLU B C 1
ATOM 1663 O O . GLU B 1 47 ? -17.984 13.617 11.68 1 97.25 47 GLU B O 1
ATOM 1668 N N . GLU B 1 48 ? -18.969 14.273 9.773 1 95.62 48 GLU B N 1
ATOM 1669 C CA . GLU B 1 48 ? -19.969 15.133 10.406 1 95.62 48 GLU B CA 1
ATOM 1670 C C . GLU B 1 48 ? -21.266 15.172 9.586 1 95.62 48 GLU B C 1
ATOM 1672 O O . GLU B 1 48 ? -21.234 15.461 8.391 1 95.62 48 GLU B O 1
ATOM 1677 N N . GLU B 1 49 ? -22.438 14.906 10.211 1 92.88 49 GLU B N 1
ATOM 1678 C CA . GLU B 1 49 ? -23.75 14.961 9.586 1 92.88 49 GLU B CA 1
ATOM 1679 C C . GLU B 1 49 ? -23.781 14.18 8.281 1 92.88 49 GLU B C 1
ATOM 1681 O O . GLU B 1 49 ? -24.234 14.688 7.254 1 92.88 49 GLU B O 1
ATOM 1686 N N . GLY B 1 50 ? -23.094 13.078 8.258 1 88.06 50 GLY B N 1
ATOM 1687 C CA . GLY B 1 50 ? -23.141 12.18 7.113 1 88.06 50 GLY B CA 1
ATOM 1688 C C . GLY B 1 50 ? -22.125 12.508 6.047 1 88.06 50 GLY B C 1
ATOM 1689 O O . GLY B 1 50 ? -21.984 11.781 5.062 1 88.06 50 GLY B O 1
ATOM 1690 N N . GLU B 1 51 ? -21.391 13.586 6.305 1 93.62 51 GLU B N 1
ATOM 1691 C CA . GLU B 1 51 ? -20.359 13.992 5.34 1 93.62 51 GLU B CA 1
ATOM 1692 C C . GLU B 1 51 ? -18.969 13.602 5.812 1 93.62 51 GLU B C 1
ATOM 1694 O O . GLU B 1 51 ? -18.656 13.719 7 1 93.62 51 GLU B O 1
ATOM 1699 N N . THR B 1 52 ? -18.188 13.125 4.875 1 95.88 52 THR B N 1
ATOM 1700 C CA . THR B 1 52 ? -16.797 12.859 5.191 1 95.88 52 THR B CA 1
ATOM 1701 C C . THR B 1 52 ? -15.969 14.141 5.148 1 95.88 52 THR B C 1
ATOM 1703 O O . THR B 1 52 ? -15.891 14.805 4.113 1 95.88 52 THR B O 1
ATOM 1706 N N . LEU B 1 53 ? -15.352 14.469 6.246 1 97.25 53 LEU B N 1
ATOM 1707 C CA . LEU B 1 53 ? -14.555 15.688 6.34 1 97.25 53 LEU B CA 1
ATOM 1708 C C . LEU B 1 53 ? -13.102 15.422 5.949 1 97.25 53 LEU B C 1
ATOM 1710 O O . LEU B 1 53 ? -12.43 16.297 5.418 1 97.25 53 LEU B O 1
ATOM 1714 N N . GLY B 1 54 ? -12.594 14.258 6.227 1 97.5 54 GLY B N 1
ATOM 1715 C CA . GLY B 1 54 ? -11.227 13.859 5.934 1 97.5 54 GLY B CA 1
ATOM 1716 C C . GLY B 1 54 ? -10.922 12.43 6.355 1 97.5 54 GLY B C 1
ATOM 1717 O O . GLY B 1 54 ? -11.75 11.773 6.988 1 97.5 54 GLY B O 1
ATOM 1718 N N . PHE B 1 55 ? -9.781 12 5.949 1 98.19 55 PHE B N 1
ATOM 1719 C CA . PHE B 1 55 ? -9.344 10.656 6.328 1 98.19 55 PHE B CA 1
ATOM 1720 C C . PHE B 1 55 ? -7.82 10.562 6.309 1 98.19 55 PHE B C 1
ATOM 1722 O O . PHE B 1 55 ? -7.148 11.422 5.742 1 98.19 55 PHE B O 1
ATOM 1729 N N . LEU B 1 56 ? -7.293 9.641 7 1 98.5 56 LEU B N 1
ATOM 1730 C CA . LEU B 1 56 ? -5.871 9.312 7.066 1 98.5 56 LEU B CA 1
ATOM 1731 C C . LEU B 1 56 ? -5.66 7.805 7.027 1 98.5 56 LEU B C 1
ATOM 1733 O O . LEU B 1 56 ? -6.348 7.059 7.723 1 98.5 56 LEU B O 1
ATOM 1737 N N . CYS B 1 57 ? -4.766 7.363 6.145 1 98.5 57 CYS B N 1
ATOM 1738 C CA . CYS B 1 57 ? -4.352 5.965 6.078 1 98.5 57 CYS B CA 1
ATOM 1739 C C . CYS B 1 57 ? -2.893 5.809 6.484 1 98.5 57 CYS B C 1
ATOM 1741 O O . CYS B 1 57 ? -2.016 6.48 5.938 1 98.5 57 CYS B O 1
ATOM 1743 N N . GLY B 1 58 ? -2.66 4.953 7.426 1 98.81 58 GLY B N 1
ATOM 1744 C CA . GLY B 1 58 ? -1.316 4.633 7.883 1 98.81 58 GLY B CA 1
ATOM 1745 C C . GLY B 1 58 ? -1.187 3.219 8.414 1 98.81 58 GLY B C 1
ATOM 1746 O O . GLY B 1 58 ? -2.16 2.463 8.43 1 98.81 58 GLY B O 1
ATOM 1747 N N . PHE B 1 59 ? 0.026 2.854 8.75 1 98.94 59 PHE B N 1
ATOM 1748 C CA . PHE B 1 59 ? 0.281 1.499 9.227 1 98.94 59 PHE B CA 1
ATOM 1749 C C . PHE B 1 59 ? 1.563 1.446 10.047 1 98.94 59 PHE B C 1
ATOM 1751 O O . PHE B 1 59 ? 2.322 2.418 10.086 1 98.94 59 PHE B O 1
ATOM 1758 N N . PHE B 1 60 ? 1.682 0.358 10.766 1 98.94 60 PHE B N 1
ATOM 1759 C CA . PHE B 1 60 ? 2.949 0.048 11.414 1 98.94 60 PHE B CA 1
ATOM 1760 C C . PHE B 1 60 ? 3.889 -0.67 10.453 1 98.94 60 PHE B C 1
ATOM 1762 O O . PHE B 1 60 ? 3.518 -1.684 9.859 1 98.94 60 PHE B O 1
ATOM 1769 N N . SER B 1 61 ? 5.109 -0.119 10.289 1 98.88 61 SER B N 1
ATOM 1770 C CA . SER B 1 61 ? 6.098 -0.802 9.461 1 98.88 61 SER B CA 1
ATOM 1771 C C . SER B 1 61 ? 6.371 -2.211 9.977 1 98.88 61 SER B C 1
ATOM 1773 O O . SER B 1 61 ? 6.477 -2.424 11.188 1 98.88 61 SER B O 1
ATOM 1775 N N . GLN B 1 62 ? 6.441 -3.145 9.086 1 98.75 62 GLN B N 1
ATOM 1776 C CA . GLN B 1 62 ? 6.801 -4.5 9.484 1 98.75 62 GLN B CA 1
ATOM 1777 C C . GLN B 1 62 ? 8.312 -4.711 9.414 1 98.75 62 GLN B C 1
ATOM 1779 O O . GLN B 1 62 ? 8.859 -5.562 10.117 1 98.75 62 GLN B O 1
ATOM 1784 N N . THR B 1 63 ? 8.992 -3.885 8.602 1 98.81 63 THR B N 1
ATOM 1785 C CA . THR B 1 63 ? 10.445 -3.916 8.484 1 98.81 63 THR B CA 1
ATOM 1786 C C . THR B 1 63 ? 11.102 -3.242 9.688 1 98.81 63 THR B C 1
ATOM 1788 O O . THR B 1 63 ? 12.016 -3.801 10.305 1 98.81 63 THR B O 1
ATOM 1791 N N . TYR B 1 64 ? 10.633 -2.066 9.961 1 98.75 64 TYR B N 1
ATOM 1792 C CA . TYR B 1 64 ? 11.148 -1.29 11.078 1 98.75 64 TYR B CA 1
ATOM 1793 C C . TYR B 1 64 ? 10.156 -1.276 12.234 1 98.75 64 TYR B C 1
ATOM 1795 O O . TYR B 1 64 ? 9.234 -0.458 12.258 1 98.75 64 TYR B O 1
ATOM 1803 N N . LYS B 1 65 ? 10.445 -2.02 13.219 1 98.38 65 LYS B N 1
ATOM 1804 C CA . LYS B 1 65 ? 9.492 -2.338 14.273 1 98.38 65 LYS B CA 1
ATOM 1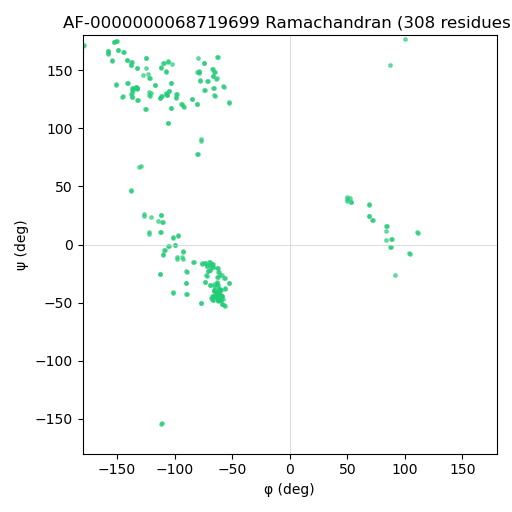805 C C . LYS B 1 65 ? 9.195 -1.112 15.133 1 98.38 65 LYS B C 1
ATOM 1807 O O . LYS B 1 65 ? 8.188 -1.077 15.844 1 98.38 65 LYS B O 1
ATOM 1812 N N . ASP B 1 66 ? 10.031 -0.077 15.031 1 98.69 66 ASP B N 1
ATOM 1813 C CA . ASP B 1 66 ? 9.828 1.118 15.844 1 98.69 66 ASP B CA 1
ATOM 1814 C C . ASP B 1 66 ? 9.172 2.23 15.023 1 98.69 66 ASP B C 1
ATOM 1816 O O . ASP B 1 66 ? 8.977 3.342 15.523 1 98.69 66 ASP B O 1
ATOM 1820 N N . GLU B 1 67 ? 8.781 1.924 13.766 1 98.88 67 GLU B N 1
ATOM 1821 C CA . GLU B 1 67 ? 8.305 2.986 12.883 1 98.88 67 GLU B CA 1
ATOM 1822 C C . GLU B 1 67 ? 6.844 2.768 12.484 1 98.88 67 GLU B C 1
ATOM 1824 O O . GLU B 1 67 ? 6.426 1.633 12.242 1 98.88 67 GLU B O 1
ATOM 1829 N N . ALA B 1 68 ? 6.094 3.797 12.5 1 98.94 68 ALA B N 1
ATOM 1830 C CA . ALA B 1 68 ? 4.801 3.889 11.828 1 98.94 68 ALA B CA 1
ATOM 1831 C C . ALA B 1 68 ? 4.871 4.828 10.633 1 98.94 68 ALA B C 1
ATOM 1833 O 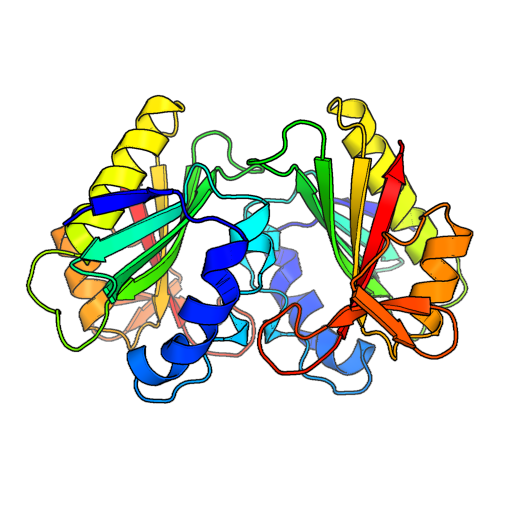O . ALA B 1 68 ? 5.766 5.668 10.539 1 98.94 68 ALA B O 1
ATOM 1834 N N . TYR B 1 69 ? 3.994 4.645 9.695 1 98.94 69 TYR B N 1
ATOM 1835 C CA . TYR B 1 69 ? 4.066 5.391 8.438 1 98.94 69 TYR B CA 1
ATOM 1836 C C . TYR B 1 69 ? 2.686 5.883 8.016 1 98.94 69 TYR B C 1
ATOM 1838 O O . TYR B 1 69 ? 1.729 5.105 7.977 1 98.94 69 TYR B O 1
ATOM 1846 N N . VAL B 1 70 ? 2.578 7.156 7.766 1 98.88 70 VAL B N 1
ATOM 1847 C CA . VAL B 1 70 ? 1.367 7.727 7.184 1 98.88 70 VAL B CA 1
ATOM 1848 C C . VAL B 1 70 ? 1.49 7.75 5.66 1 98.88 70 VAL B C 1
ATOM 1850 O O . VAL B 1 70 ? 2.344 8.453 5.113 1 98.88 70 VAL B O 1
ATOM 1853 N N . HIS B 1 71 ? 0.621 7.051 5.016 1 97.56 71 HIS B N 1
ATOM 1854 C CA . HIS B 1 71 ? 0.683 6.914 3.566 1 97.56 71 HIS B CA 1
ATOM 1855 C C . HIS B 1 71 ? -0.097 8.023 2.871 1 97.56 71 HIS B C 1
ATOM 1857 O O . HIS B 1 71 ? 0.36 8.578 1.868 1 97.56 71 HIS B O 1
ATOM 1863 N N . PHE B 1 72 ? -1.295 8.297 3.436 1 95.94 72 PHE B N 1
ATOM 1864 C CA . PHE B 1 72 ? -2.195 9.18 2.707 1 95.94 72 PHE B CA 1
ATOM 1865 C C . PHE B 1 72 ? -3.1 9.945 3.67 1 95.94 72 PHE B C 1
ATOM 1867 O O . PHE B 1 72 ? -3.6 9.375 4.641 1 95.94 72 PHE B O 1
ATOM 1874 N N . ILE B 1 73 ? -3.291 11.211 3.398 1 96.12 73 ILE B N 1
ATOM 1875 C CA . ILE B 1 73 ? -4.266 12.008 4.133 1 96.12 73 ILE B CA 1
ATOM 1876 C C . ILE B 1 73 ? -5.047 12.891 3.16 1 96.12 73 ILE B C 1
ATOM 1878 O O . ILE B 1 73 ? -4.473 13.453 2.227 1 96.12 73 ILE B O 1
ATOM 1882 N N . GLY B 1 74 ? -6.309 12.914 3.342 1 95.19 74 GLY B N 1
ATOM 1883 C CA . GLY B 1 74 ? -7.191 13.758 2.553 1 95.19 74 GLY B CA 1
ATOM 1884 C C . GLY B 1 74 ? -8.18 14.539 3.396 1 95.19 74 GLY B C 1
ATOM 1885 O O . GLY B 1 74 ? -8.781 13.992 4.324 1 95.19 74 GLY B O 1
ATOM 1886 N N . VAL B 1 75 ? -8.273 15.781 3.055 1 96.19 75 VAL B N 1
ATOM 1887 C CA . VAL B 1 75 ? -9.25 16.656 3.711 1 96.19 75 VAL B CA 1
ATOM 1888 C C . VAL B 1 75 ? -10.188 17.25 2.67 1 96.19 75 VAL B C 1
ATOM 1890 O O . VAL B 1 75 ? -9.742 17.75 1.637 1 96.19 75 VAL B O 1
ATOM 1893 N N . ASN B 1 76 ? -11.477 17.109 2.93 1 95.88 76 ASN B N 1
ATOM 1894 C CA . ASN B 1 76 ? -12.477 17.766 2.096 1 95.88 76 ASN B CA 1
ATOM 1895 C C . ASN B 1 76 ? -12.219 19.25 1.954 1 95.88 76 ASN B C 1
ATOM 1897 O O . ASN B 1 76 ? -12.156 19.984 2.951 1 95.88 76 ASN B O 1
ATOM 1901 N N . PRO B 1 77 ? -12.062 19.703 0.738 1 94.81 77 PRO B N 1
ATOM 1902 C CA . PRO B 1 77 ? -11.711 21.109 0.542 1 94.81 77 PRO B CA 1
ATOM 1903 C C . PRO B 1 77 ? -12.742 22.078 1.134 1 94.81 77 PRO B C 1
ATOM 1905 O O . PRO B 1 77 ? -12.398 23.188 1.53 1 94.81 77 PRO B O 1
ATOM 1908 N N . LYS B 1 78 ? -13.93 21.719 1.268 1 93.38 78 LYS B N 1
ATOM 1909 C CA . LYS B 1 78 ? -15 22.547 1.825 1 93.38 78 LYS B CA 1
ATOM 1910 C C . LYS B 1 78 ? -14.773 22.797 3.312 1 93.38 78 LYS B C 1
ATOM 1912 O O . LYS B 1 78 ? -15.352 23.719 3.885 1 93.38 78 LYS B O 1
ATOM 1917 N N . TYR B 1 79 ? -13.93 22.016 3.93 1 92.31 79 TYR B N 1
ATOM 1918 C CA . TYR B 1 79 ? -13.812 22.078 5.383 1 92.31 79 TYR B CA 1
ATOM 1919 C C . TYR B 1 79 ? -12.359 22.297 5.797 1 92.31 79 TYR B C 1
ATOM 1921 O O . TYR B 1 79 ? -11.961 21.906 6.898 1 92.31 79 TYR B O 1
ATOM 1929 N N . ARG B 1 80 ? -11.617 22.844 4.969 1 86.62 80 ARG B N 1
ATOM 1930 C CA . ARG B 1 80 ? -10.211 23.062 5.277 1 86.62 80 ARG B CA 1
ATOM 1931 C C . ARG B 1 80 ? -10.039 24.203 6.277 1 86.62 80 ARG B C 1
ATOM 1933 O O . ARG B 1 80 ? -10.961 25 6.48 1 86.62 80 ARG B O 1
ATOM 1940 N N . ARG B 1 81 ? -8.969 24.172 6.965 1 89.38 81 ARG B N 1
ATOM 1941 C CA . ARG B 1 81 ? -8.594 25.156 7.969 1 89.38 81 ARG B CA 1
ATOM 1942 C C . ARG B 1 81 ? -9.508 25.078 9.188 1 89.38 81 ARG B C 1
ATOM 1944 O O . ARG B 1 81 ? -9.906 26.094 9.742 1 89.38 81 ARG B O 1
ATOM 1951 N N . ARG B 1 82 ? -9.93 23.812 9.508 1 92.31 82 ARG B N 1
ATOM 1952 C CA . ARG B 1 82 ? -10.758 23.547 10.68 1 92.31 82 ARG B CA 1
ATOM 1953 C C . ARG B 1 82 ? -10.086 22.547 11.609 1 92.31 82 ARG B C 1
ATOM 1955 O O . ARG B 1 82 ? -10.734 21.969 12.484 1 92.31 82 ARG B O 1
ATOM 1962 N N . GLY B 1 83 ? -8.812 22.234 11.328 1 95.44 83 GLY B N 1
ATOM 1963 C CA . GLY B 1 83 ? -8.047 21.359 12.211 1 95.44 83 GLY B CA 1
ATOM 1964 C C . GLY B 1 83 ? -8.266 19.891 11.938 1 95.44 83 GLY B C 1
ATOM 1965 O O . GLY B 1 83 ? -7.965 19.047 12.781 1 95.44 83 GLY B O 1
ATOM 1966 N N . ILE B 1 84 ? -8.805 19.562 10.836 1 96.94 84 ILE B N 1
ATOM 1967 C CA . ILE B 1 84 ? -9.172 18.188 10.5 1 96.94 84 ILE B CA 1
ATOM 1968 C C . ILE B 1 84 ? -7.918 17.344 10.352 1 96.94 84 ILE B C 1
ATOM 1970 O O . ILE B 1 84 ? -7.809 16.266 10.961 1 96.94 84 ILE B O 1
ATOM 1974 N N . ALA B 1 85 ? -6.961 17.844 9.625 1 97.56 85 ALA B N 1
ATOM 1975 C CA . ALA B 1 85 ? -5.727 17.094 9.414 1 97.56 85 ALA B CA 1
ATOM 1976 C C . ALA B 1 85 ? -4.977 16.891 10.727 1 97.56 85 ALA B C 1
ATOM 1978 O O . ALA B 1 85 ? -4.516 15.789 11.023 1 97.56 85 ALA B O 1
ATOM 1979 N N . SER B 1 86 ? -4.91 17.922 11.484 1 97.81 86 SER B N 1
ATOM 1980 C CA . SER B 1 86 ? -4.23 17.844 12.766 1 97.81 86 SER B CA 1
ATOM 1981 C C . SER B 1 86 ? -4.898 16.828 13.68 1 97.81 86 SER B C 1
ATOM 1983 O O . SER B 1 86 ? -4.219 16.078 14.398 1 97.81 86 SER B O 1
ATOM 1985 N N . THR B 1 87 ? -6.176 16.812 13.68 1 98.19 87 THR B N 1
ATOM 1986 C CA . THR B 1 87 ? -6.922 15.844 14.484 1 98.19 87 THR B CA 1
ATOM 1987 C C . THR B 1 87 ? -6.617 14.414 14.039 1 98.19 87 THR B C 1
ATOM 1989 O O . THR B 1 87 ? -6.34 13.547 14.867 1 98.19 87 THR B O 1
ATOM 1992 N N . LEU B 1 88 ? -6.625 14.188 12.75 1 98.56 88 LEU B N 1
ATOM 1993 C CA . LEU B 1 88 ? -6.336 12.867 12.211 1 98.56 88 LEU B CA 1
ATOM 1994 C C . LEU B 1 88 ? -4.93 12.414 12.586 1 98.56 88 LEU B C 1
ATOM 1996 O O . LEU B 1 88 ? -4.73 11.281 13.031 1 98.56 88 LEU B O 1
ATOM 2000 N N . TYR B 1 89 ? -3.963 13.305 12.469 1 98.69 89 TYR B N 1
ATOM 2001 C CA . TYR B 1 89 ? -2.588 12.977 12.836 1 98.69 89 TYR B CA 1
ATOM 2002 C C . TYR B 1 89 ? -2.473 12.703 14.336 1 98.69 89 TYR B C 1
ATOM 2004 O O . TYR B 1 89 ? -1.698 11.844 14.758 1 98.69 89 TYR B O 1
ATOM 2012 N N . SER B 1 90 ? -3.191 13.469 15.117 1 98.62 90 SER B N 1
ATOM 2013 C CA . SER B 1 90 ? -3.148 13.242 16.562 1 98.62 90 SER B CA 1
ATOM 2014 C C . SER B 1 90 ? -3.598 11.828 16.906 1 98.62 90 SER B C 1
ATOM 2016 O O . SER B 1 90 ? -2.975 11.156 17.734 1 98.62 90 SER B O 1
ATOM 2018 N N . TYR B 1 91 ? -4.68 11.367 16.281 1 98.69 91 TYR B N 1
ATOM 2019 C CA . TYR B 1 91 ? -5.137 10 16.5 1 98.69 91 TYR B CA 1
ATOM 2020 C C . TYR B 1 91 ? -4.074 9 16.062 1 98.69 91 TYR B C 1
ATOM 2022 O O . TYR B 1 91 ? -3.844 7.996 16.734 1 98.69 91 TYR B O 1
ATOM 2030 N N . PHE B 1 92 ? -3.408 9.305 14.969 1 98.88 92 PHE B N 1
ATOM 2031 C CA . PHE B 1 92 ? -2.375 8.406 14.469 1 98.88 92 PHE B CA 1
ATOM 2032 C C . PHE B 1 92 ? -1.188 8.359 15.43 1 98.88 92 PHE B C 1
ATOM 2034 O O . PHE B 1 92 ? -0.662 7.281 15.719 1 98.88 92 PHE B O 1
ATOM 2041 N N . PHE B 1 93 ? -0.776 9.516 15.898 1 98.88 93 PHE B N 1
ATOM 2042 C CA . PHE B 1 93 ? 0.326 9.555 16.859 1 98.88 93 PHE B CA 1
ATOM 2043 C C . PHE B 1 93 ? -0.016 8.766 18.109 1 98.88 93 PHE B C 1
ATOM 2045 O O . PHE B 1 93 ? 0.822 8.031 18.641 1 98.88 93 PHE B O 1
ATOM 2052 N N . ASP B 1 94 ? -1.183 8.93 18.594 1 98.75 94 ASP B N 1
ATOM 2053 C CA . ASP B 1 94 ? -1.613 8.25 19.797 1 98.75 94 ASP B CA 1
ATOM 2054 C C . ASP B 1 94 ? -1.552 6.734 19.641 1 98.75 94 ASP B C 1
ATOM 2056 O O . ASP B 1 94 ? -1.031 6.027 20.5 1 98.75 94 ASP B O 1
ATOM 2060 N N . ILE B 1 95 ? -2.084 6.238 18.531 1 98.69 95 ILE B N 1
ATOM 2061 C CA . ILE B 1 95 ? -2.105 4.793 18.328 1 98.69 95 ILE B CA 1
ATOM 2062 C C . ILE B 1 95 ? -0.685 4.281 18.094 1 98.69 95 ILE B C 1
ATOM 2064 O O . ILE B 1 95 ? -0.342 3.17 18.5 1 98.69 95 ILE B O 1
ATOM 2068 N N . ALA B 1 96 ? 0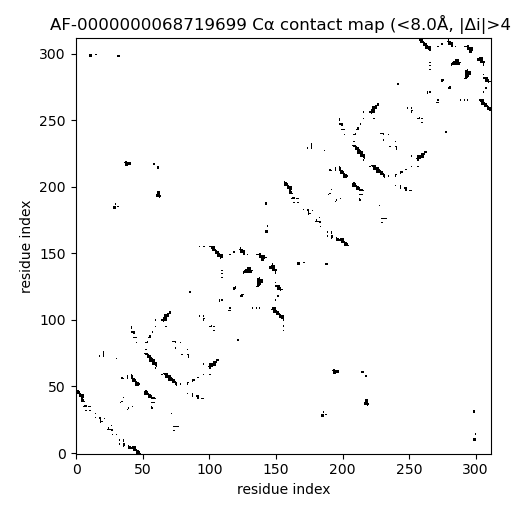.16 5.078 17.422 1 98.75 96 ALA B N 1
ATOM 2069 C CA . ALA B 1 96 ? 1.562 4.703 17.25 1 98.75 96 ALA B CA 1
ATOM 2070 C C . ALA B 1 96 ? 2.248 4.531 18.609 1 98.75 96 ALA B C 1
ATOM 2072 O O . ALA B 1 96 ? 2.889 3.51 18.859 1 98.75 96 ALA B O 1
ATOM 2073 N N . ARG B 1 97 ? 2.016 5.469 19.438 1 98.56 97 ARG B N 1
ATOM 2074 C CA . ARG B 1 97 ? 2.586 5.41 20.781 1 98.56 97 ARG B CA 1
ATOM 2075 C C . ARG B 1 97 ? 2.059 4.203 21.547 1 98.56 97 ARG B C 1
ATOM 2077 O O . ARG B 1 97 ? 2.828 3.48 22.188 1 98.56 97 ARG B O 1
ATOM 2084 N N . ALA B 1 98 ? 0.821 4.004 21.469 1 98.56 98 ALA B N 1
ATOM 2085 C CA . ALA B 1 98 ? 0.171 2.918 22.188 1 98.56 98 ALA B CA 1
ATOM 2086 C C . ALA B 1 98 ? 0.691 1.559 21.734 1 98.56 98 ALA B C 1
ATOM 2088 O O . ALA B 1 98 ? 0.553 0.561 22.438 1 98.56 98 ALA B O 1
ATOM 2089 N N . ASN B 1 99 ? 1.265 1.563 20.578 1 98.38 99 ASN B N 1
ATOM 2090 C CA . ASN B 1 99 ? 1.794 0.313 20.047 1 98.38 99 ASN B CA 1
ATOM 2091 C C . ASN B 1 99 ? 3.318 0.32 20 1 98.38 99 ASN B C 1
ATOM 2093 O O . ASN B 1 99 ? 3.928 -0.353 19.172 1 98.38 99 ASN B O 1
ATOM 2097 N N . ASN B 1 100 ? 3.904 1.195 20.766 1 98.38 100 ASN B N 1
ATOM 2098 C CA . ASN B 1 100 ? 5.332 1.235 21.062 1 98.38 100 ASN B CA 1
ATOM 2099 C C . ASN B 1 100 ? 6.148 1.632 19.844 1 98.38 100 ASN B C 1
ATOM 2101 O O . ASN B 1 100 ? 7.266 1.148 19.641 1 98.38 100 ASN B O 1
ATOM 2105 N N . ARG B 1 101 ? 5.516 2.305 18.969 1 98.81 101 ARG B N 1
ATOM 2106 C CA . ARG B 1 101 ? 6.297 2.939 17.906 1 98.81 101 ARG B CA 1
ATOM 2107 C C . ARG B 1 101 ? 6.949 4.223 18.406 1 98.81 101 ARG B C 1
ATOM 2109 O O . ARG B 1 101 ? 6.371 4.945 19.219 1 98.81 101 ARG B O 1
ATOM 2116 N N . LYS B 1 102 ? 8.156 4.512 17.797 1 98.81 102 LYS B N 1
ATOM 2117 C CA . LYS B 1 102 ? 8.93 5.648 18.297 1 98.81 102 LYS B CA 1
ATOM 2118 C C . LYS B 1 102 ? 8.984 6.766 17.25 1 98.81 102 LYS B C 1
ATOM 2120 O O . LYS B 1 102 ? 9.211 7.926 17.594 1 98.81 102 LYS B O 1
ATOM 2125 N N . VAL B 1 103 ? 8.836 6.355 16.031 1 98.81 103 VAL B N 1
ATOM 2126 C CA . VAL B 1 103 ? 9 7.316 14.945 1 98.81 103 VAL B CA 1
ATOM 2127 C C . VAL B 1 103 ? 7.844 7.184 13.953 1 98.81 103 VAL B C 1
ATOM 2129 O O . VAL B 1 103 ? 7.441 6.07 13.609 1 98.81 103 VAL B O 1
ATOM 2132 N N . VAL B 1 104 ? 7.312 8.273 13.562 1 98.94 104 VAL B N 1
ATOM 2133 C CA . VAL B 1 104 ? 6.336 8.32 12.484 1 98.94 104 VAL B CA 1
ATOM 2134 C C . VAL B 1 104 ? 6.973 8.938 11.242 1 98.94 104 VAL B C 1
ATOM 2136 O O . VAL B 1 104 ? 7.613 9.992 11.32 1 98.94 104 VAL B O 1
ATOM 2139 N N . LYS B 1 105 ? 6.836 8.281 10.125 1 98.94 105 LYS B N 1
ATOM 2140 C CA . LYS B 1 105 ? 7.375 8.734 8.852 1 98.94 105 LYS B CA 1
ATOM 2141 C C . LYS B 1 105 ? 6.258 9.133 7.887 1 98.94 105 LYS B C 1
ATOM 2143 O O . LYS B 1 105 ? 5.148 8.602 7.969 1 98.94 105 LYS B O 1
ATOM 2148 N N . ALA B 1 106 ? 6.52 9.992 7.02 1 98.81 106 ALA B N 1
ATOM 2149 C CA . ALA B 1 106 ? 5.672 10.406 5.906 1 98.81 106 ALA B CA 1
ATOM 2150 C C . ALA B 1 106 ? 6.504 11.047 4.797 1 98.81 106 ALA B C 1
ATOM 2152 O O . ALA B 1 106 ? 7.688 11.336 4.984 1 98.81 106 ALA B O 1
ATOM 2153 N N . ILE B 1 107 ? 5.875 11.195 3.654 1 98.31 107 ILE B N 1
ATOM 2154 C CA . ILE B 1 107 ? 6.59 11.852 2.566 1 98.31 107 ILE B CA 1
ATOM 2155 C C . ILE B 1 107 ? 5.633 12.758 1.793 1 98.31 107 ILE B C 1
ATOM 2157 O O . ILE B 1 107 ? 4.414 12.602 1.88 1 98.31 107 ILE B O 1
ATOM 2161 N N . THR B 1 108 ? 6.18 13.688 1.116 1 97.19 108 THR B N 1
ATOM 2162 C CA . THR B 1 108 ? 5.406 14.508 0.188 1 97.19 108 THR B CA 1
ATOM 2163 C C . THR B 1 108 ? 6.27 14.961 -0.985 1 97.19 108 THR B C 1
ATOM 2165 O O . THR B 1 108 ? 7.488 14.758 -0.98 1 97.19 108 THR B O 1
ATOM 2168 N N . SER B 1 109 ? 5.609 15.477 -1.985 1 95.12 109 SER B N 1
ATOM 2169 C CA . SER B 1 109 ? 6.328 16.062 -3.109 1 95.12 109 SER B CA 1
ATOM 2170 C C . SER B 1 109 ? 7.062 17.328 -2.693 1 95.12 109 SER B C 1
ATOM 2172 O O . SER B 1 109 ? 6.559 18.109 -1.878 1 95.12 109 SER B O 1
ATOM 2174 N N . SER B 1 110 ? 8.18 17.578 -3.398 1 96.75 110 SER B N 1
ATOM 2175 C CA . SER B 1 110 ? 8.969 18.766 -3.084 1 96.75 110 SER B CA 1
ATOM 2176 C C . SER B 1 110 ? 8.227 20.047 -3.465 1 96.75 110 SER B C 1
ATOM 2178 O O . SER B 1 110 ? 8.547 21.125 -2.977 1 96.75 110 SER B O 1
ATOM 2180 N N . VAL B 1 111 ? 7.238 19.969 -4.301 1 94.38 111 VAL B N 1
ATOM 2181 C CA . VAL B 1 111 ? 6.527 21.141 -4.762 1 94.38 111 VAL B CA 1
ATOM 2182 C C . VAL B 1 111 ? 5.312 21.406 -3.873 1 94.38 111 VAL B C 1
ATOM 2184 O O . VAL B 1 111 ? 4.648 22.438 -3.994 1 94.38 111 VAL B O 1
ATOM 2187 N N . ASN B 1 112 ? 4.953 20.469 -3.037 1 94.25 112 ASN B N 1
ATOM 2188 C CA . ASN B 1 112 ? 3.795 20.609 -2.162 1 94.25 112 ASN B CA 1
ATOM 2189 C C . ASN B 1 112 ? 4.117 21.453 -0.929 1 94.25 112 ASN B C 1
ATOM 2191 O O . ASN B 1 112 ? 4.18 20.922 0.185 1 94.25 112 ASN B O 1
ATOM 2195 N N . LYS B 1 113 ? 4.16 22.734 -1.097 1 96.5 113 LYS B N 1
ATOM 2196 C CA . LYS B 1 113 ? 4.605 23.656 -0.058 1 96.5 113 LYS B CA 1
ATOM 2197 C C . LYS B 1 113 ? 3.643 23.656 1.128 1 96.5 113 LYS B C 1
ATOM 2199 O O . LYS B 1 113 ? 4.066 23.781 2.277 1 96.5 113 LYS B O 1
ATOM 2204 N N . LYS B 1 114 ? 2.451 23.516 0.843 1 94.38 114 LYS B N 1
ATOM 2205 C CA . LYS B 1 114 ? 1.447 23.484 1.903 1 94.38 114 LYS B CA 1
ATOM 2206 C C . LYS B 1 114 ? 1.635 22.281 2.812 1 94.38 114 LYS B C 1
ATOM 2208 O O . LYS B 1 114 ? 1.564 22.391 4.035 1 94.38 114 LYS B O 1
ATOM 2213 N N . SER B 1 115 ? 1.87 21.109 2.203 1 96.12 115 SER B N 1
ATOM 2214 C CA . SER B 1 115 ? 2.104 19.891 2.975 1 96.12 115 SER B CA 1
ATOM 2215 C C . SER B 1 115 ? 3.369 20.016 3.816 1 96.12 115 SER B C 1
ATOM 2217 O O . SER B 1 115 ? 3.381 19.625 4.984 1 96.12 115 SER B O 1
ATOM 2219 N N . ILE B 1 116 ? 4.406 20.578 3.242 1 98.38 116 ILE B N 1
ATOM 2220 C CA . ILE B 1 116 ? 5.684 20.734 3.928 1 98.38 116 ILE B CA 1
ATOM 2221 C C . ILE B 1 116 ? 5.504 21.625 5.152 1 98.38 116 ILE B C 1
ATOM 2223 O O . ILE B 1 116 ? 5.922 21.266 6.258 1 98.38 116 ILE B O 1
ATOM 2227 N N . GLN B 1 117 ? 4.852 22.719 4.941 1 97.69 117 GLN B N 1
ATOM 2228 C CA . GLN B 1 117 ? 4.602 23.641 6.039 1 97.69 117 GLN B CA 1
ATOM 2229 C C . GLN B 1 117 ? 3.752 22.984 7.129 1 97.69 117 GLN B C 1
ATOM 2231 O O . GLN B 1 117 ? 4.062 23.109 8.312 1 97.69 117 GLN B O 1
ATOM 2236 N N . PHE B 1 118 ? 2.713 22.359 6.742 1 97.62 118 PHE B N 1
ATOM 2237 C CA . PHE B 1 118 ? 1.81 21.703 7.68 1 97.62 118 PHE B CA 1
ATOM 2238 C C . PHE B 1 118 ? 2.564 20.703 8.547 1 97.62 118 PHE B C 1
ATOM 2240 O O . PHE B 1 118 ? 2.453 20.719 9.773 1 97.62 118 PHE B O 1
ATOM 2247 N N . HIS B 1 119 ? 3.303 19.797 7.914 1 98.62 119 HIS B N 1
ATOM 2248 C CA . HIS B 1 119 ? 4.012 18.766 8.641 1 98.62 119 HIS B CA 1
ATOM 2249 C C . HIS B 1 119 ? 5.02 19.359 9.625 1 98.62 119 HIS B C 1
ATOM 2251 O O . HIS B 1 119 ? 5.145 18.891 10.758 1 98.62 119 HIS B O 1
ATOM 2257 N N . ARG B 1 120 ? 5.656 20.391 9.203 1 98.25 120 ARG B N 1
ATOM 2258 C CA . ARG B 1 120 ? 6.566 21.078 10.125 1 98.25 120 ARG B CA 1
ATOM 2259 C C . ARG B 1 120 ? 5.812 21.641 11.32 1 98.25 120 ARG B C 1
ATOM 2261 O O . ARG B 1 120 ? 6.273 21.531 12.461 1 98.25 120 ARG B O 1
ATOM 2268 N N . GLU B 1 121 ? 4.715 22.172 11.094 1 97.81 121 GLU B N 1
ATOM 2269 C CA . GLU B 1 121 ? 3.908 22.797 12.133 1 97.81 121 GLU B CA 1
ATOM 2270 C C . GLU B 1 121 ? 3.457 21.781 13.18 1 97.81 121 GLU B C 1
ATOM 2272 O O . GLU B 1 121 ? 3.309 22.125 14.359 1 97.81 121 GLU B O 1
ATOM 2277 N N . ILE B 1 122 ? 3.246 20.609 12.758 1 97.81 122 ILE B N 1
ATOM 2278 C CA . ILE B 1 122 ? 2.74 19.625 13.711 1 97.81 122 ILE B CA 1
ATOM 2279 C C . ILE B 1 122 ? 3.898 18.781 14.258 1 97.81 122 ILE B C 1
ATOM 2281 O O . ILE B 1 122 ? 3.684 17.719 14.828 1 97.81 122 ILE B O 1
ATOM 2285 N N . GLY B 1 123 ? 5.145 19.141 13.945 1 98.38 123 GLY B N 1
ATOM 2286 C CA . GLY B 1 123 ? 6.27 18.625 14.703 1 98.38 123 GLY B CA 1
ATOM 2287 C C . GLY B 1 123 ? 7.133 17.656 13.914 1 98.38 123 GLY B C 1
ATOM 2288 O O . GLY B 1 123 ? 8.039 17.031 14.461 1 98.38 123 GLY B O 1
ATOM 2289 N N . PHE B 1 124 ? 6.906 17.578 12.625 1 98.88 124 PHE B N 1
ATOM 2290 C CA . PHE B 1 124 ? 7.781 16.734 11.805 1 98.88 124 PHE B CA 1
ATOM 2291 C C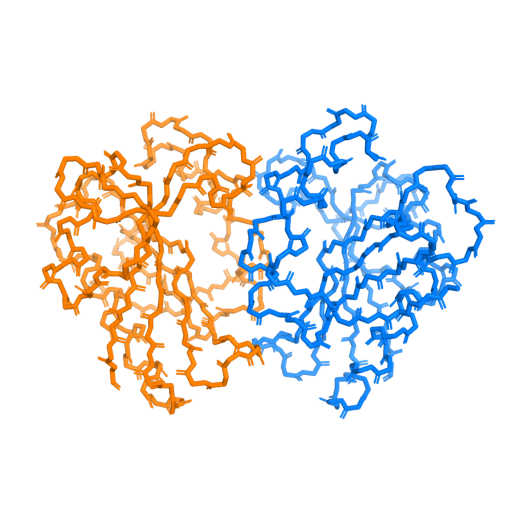 . PHE B 1 124 ? 9.086 17.469 11.484 1 98.88 124 PHE B C 1
ATOM 2293 O O . PHE B 1 124 ? 9.094 18.688 11.328 1 98.88 124 PHE B O 1
ATOM 2300 N N . GLN B 1 125 ? 10.07 16.703 11.375 1 98.75 125 GLN B N 1
ATOM 2301 C CA . GLN B 1 125 ? 11.352 17.125 10.812 1 98.75 125 GLN B CA 1
ATOM 2302 C C . GLN B 1 125 ? 11.555 16.562 9.414 1 98.75 125 GLN B C 1
ATOM 2304 O O . GLN B 1 125 ? 10.945 15.562 9.047 1 98.75 125 GLN B O 1
ATOM 2309 N N . ILE B 1 126 ? 12.406 17.25 8.695 1 98.75 126 ILE B N 1
ATOM 2310 C CA . ILE B 1 126 ? 12.742 16.781 7.352 1 98.75 126 ILE B CA 1
ATOM 2311 C C . ILE B 1 126 ? 14.062 16.031 7.379 1 98.75 126 ILE B C 1
ATOM 2313 O O . ILE B 1 126 ? 15.055 16.5 7.934 1 98.75 126 ILE B O 1
ATOM 2317 N N . GLU B 1 127 ? 13.977 14.852 6.863 1 98.62 127 GLU B N 1
ATOM 2318 C CA . GLU B 1 127 ? 15.203 14.062 6.773 1 98.62 127 GLU B CA 1
ATOM 2319 C C . GLU B 1 127 ? 16.141 14.617 5.711 1 98.62 127 GLU B C 1
ATOM 2321 O O . GLU B 1 127 ? 15.703 15.016 4.629 1 98.62 127 GLU B O 1
ATOM 2326 N N . ALA B 1 128 ? 17.406 14.586 6.055 1 98.31 128 ALA B N 1
ATOM 2327 C CA . ALA B 1 128 ? 18.406 15.039 5.09 1 98.31 128 ALA B CA 1
ATOM 2328 C C . ALA B 1 128 ? 18.453 14.117 3.875 1 98.31 128 ALA B C 1
ATOM 2330 O O . ALA B 1 128 ? 18.516 12.891 4.02 1 98.31 128 ALA B O 1
ATOM 2331 N N . GLY B 1 129 ? 18.359 14.742 2.719 1 98.25 129 GLY B N 1
ATOM 2332 C CA . GLY B 1 129 ? 18.438 14 1.474 1 98.25 129 GLY B CA 1
ATOM 2333 C C . GLY B 1 129 ? 19.703 14.297 0.68 1 98.25 129 GLY B C 1
ATOM 2334 O O . GLY B 1 129 ? 20.75 14.578 1.257 1 98.25 129 GLY B O 1
ATOM 2335 N N . ASP B 1 130 ? 19.688 14.133 -0.548 1 98.38 130 ASP B N 1
ATOM 2336 C CA . ASP B 1 130 ? 20.875 14.25 -1.377 1 98.38 130 ASP B CA 1
ATOM 2337 C C . ASP B 1 130 ? 20.875 15.555 -2.174 1 98.38 130 ASP B C 1
ATOM 2339 O O . ASP B 1 130 ? 21.797 15.805 -2.961 1 98.38 130 ASP B O 1
ATOM 2343 N N . ASP B 1 131 ? 19.812 16.328 -2.006 1 98.12 131 ASP B N 1
ATOM 2344 C CA . ASP B 1 131 ? 19.703 17.609 -2.695 1 98.12 131 ASP B CA 1
ATOM 2345 C C . ASP B 1 131 ? 18.828 18.578 -1.898 1 98.12 131 ASP B C 1
ATOM 2347 O O . ASP B 1 131 ? 18.328 18.234 -0.825 1 98.12 131 ASP B O 1
ATOM 2351 N N . GLU B 1 132 ? 18.766 19.781 -2.365 1 98.12 132 GLU B N 1
ATOM 2352 C CA . GLU B 1 132 ? 17.953 20.828 -1.754 1 98.12 132 GLU B CA 1
ATOM 2353 C C . GLU B 1 132 ? 17.203 21.625 -2.812 1 98.12 132 GLU B C 1
ATOM 2355 O O . GLU B 1 132 ? 17.781 22 -3.836 1 98.12 132 GLU B O 1
ATOM 2360 N N . ILE B 1 133 ? 15.984 21.828 -2.59 1 96.81 133 ILE B N 1
ATOM 2361 C CA . ILE B 1 133 ? 15.148 22.641 -3.467 1 96.81 133 ILE B CA 1
ATOM 2362 C C . ILE B 1 133 ? 14.461 23.734 -2.654 1 96.81 133 ILE B C 1
ATOM 2364 O O . ILE B 1 133 ? 13.68 23.453 -1.746 1 96.81 133 ILE B O 1
ATOM 2368 N N . GLU B 1 134 ? 14.812 24.984 -2.996 1 96.12 134 GLU B N 1
ATOM 2369 C CA . GLU B 1 134 ? 14.234 26.156 -2.32 1 96.12 134 GLU B CA 1
ATOM 2370 C C . GLU B 1 134 ? 14.406 26.047 -0.806 1 96.12 134 GLU B C 1
ATOM 2372 O O . GLU B 1 134 ? 13.453 26.266 -0.054 1 96.12 134 GLU B O 1
ATOM 2377 N N . GLY B 1 135 ? 15.492 25.516 -0.413 1 96.94 135 GLY B N 1
ATOM 2378 C CA . GLY B 1 135 ? 15.852 25.484 0.996 1 96.94 135 GLY B CA 1
ATOM 2379 C C . GLY B 1 135 ? 15.32 24.266 1.725 1 96.94 135 GLY B C 1
ATOM 2380 O O . GLY B 1 135 ? 15.438 24.172 2.947 1 96.94 135 GLY B O 1
ATOM 2381 N N . VAL B 1 136 ? 14.719 23.391 1.03 1 98.12 136 VAL B N 1
ATOM 2382 C CA . VAL B 1 136 ? 14.164 22.188 1.637 1 98.12 136 VAL B CA 1
ATOM 2383 C C . VAL B 1 136 ? 14.953 20.969 1.179 1 98.12 136 VAL B C 1
ATOM 2385 O O . VAL B 1 136 ? 15.141 20.766 -0.021 1 98.12 136 VAL B O 1
ATOM 2388 N N . SER B 1 137 ? 15.414 20.156 2.139 1 98.69 137 SER B N 1
ATOM 2389 C CA . SER B 1 137 ? 16.141 18.938 1.817 1 98.69 137 SER B CA 1
ATOM 2390 C C . SER B 1 137 ? 15.242 17.922 1.117 1 98.69 137 SER B C 1
ATOM 2392 O O . SER B 1 137 ? 14.094 17.734 1.516 1 98.69 137 SER B O 1
ATOM 2394 N N . VAL B 1 138 ? 15.789 17.312 0.013 1 98.69 138 VAL B N 1
ATOM 2395 C CA . VAL B 1 138 ? 14.953 16.406 -0.763 1 98.69 138 VAL B CA 1
ATOM 2396 C C . VAL B 1 138 ? 15.758 15.172 -1.153 1 98.69 138 VAL B C 1
ATOM 2398 O O . VAL B 1 138 ? 16.984 15.172 -1.065 1 98.69 138 VAL B O 1
ATOM 2401 N N . HIS B 1 139 ? 15.117 14.148 -1.417 1 98.31 139 HIS B N 1
ATOM 2402 C CA . HIS B 1 139 ? 15.672 12.93 -1.998 1 98.31 139 HIS B CA 1
ATOM 2403 C C . HIS B 1 139 ? 15.328 12.82 -3.48 1 98.31 139 HIS B C 1
ATOM 2405 O O . HIS B 1 139 ? 14.156 12.664 -3.84 1 98.31 139 HIS B O 1
ATOM 2411 N N . THR B 1 140 ? 16.344 12.828 -4.301 1 97.44 140 THR B N 1
ATOM 2412 C CA . THR B 1 140 ? 16.141 12.891 -5.742 1 97.44 140 THR B CA 1
ATOM 2413 C C . THR B 1 140 ? 15.734 11.523 -6.289 1 97.44 140 THR B C 1
ATOM 2415 O O . THR B 1 140 ? 16.234 10.492 -5.848 1 97.44 140 THR B O 1
ATOM 2418 N N . ASN B 1 141 ? 14.828 11.492 -7.23 1 95.06 141 ASN B N 1
ATOM 2419 C CA . ASN B 1 141 ? 14.375 10.305 -7.938 1 95.06 141 ASN B CA 1
ATOM 2420 C C . ASN B 1 141 ? 13.945 9.203 -6.969 1 95.06 141 ASN B C 1
ATOM 2422 O O . ASN B 1 141 ? 14.258 8.031 -7.18 1 95.06 141 ASN B O 1
ATOM 2426 N N . TYR B 1 142 ? 13.273 9.633 -5.895 1 95.31 142 TYR B N 1
ATOM 2427 C CA . TYR B 1 142 ? 12.938 8.734 -4.793 1 95.31 142 TYR B CA 1
ATOM 2428 C C . TYR B 1 142 ? 12.062 7.586 -5.273 1 95.31 142 TYR B C 1
ATOM 2430 O O . TYR B 1 142 ? 12.281 6.43 -4.898 1 95.31 142 TYR B O 1
ATOM 2438 N N . ASP B 1 143 ? 11.141 7.863 -6.156 1 90.81 143 ASP B N 1
ATOM 2439 C CA . ASP B 1 143 ? 10.172 6.863 -6.598 1 90.81 143 ASP B CA 1
ATOM 2440 C C . ASP B 1 143 ? 10.586 6.254 -7.938 1 90.81 143 ASP B C 1
ATOM 2442 O O . ASP B 1 143 ? 9.812 5.512 -8.547 1 90.81 143 ASP B O 1
ATOM 2446 N N . GLY B 1 144 ? 11.664 6.633 -8.531 1 87.94 144 GLY B N 1
ATOM 2447 C CA . GLY B 1 144 ? 12.164 6.051 -9.766 1 87.94 144 GLY B CA 1
ATOM 2448 C C . GLY B 1 144 ? 11.516 6.645 -11.008 1 87.94 144 GLY B C 1
ATOM 2449 O O . GLY B 1 144 ? 11.672 6.113 -12.109 1 87.94 144 GLY B O 1
ATOM 2450 N N . ASN B 1 145 ? 10.656 7.656 -10.859 1 85.62 145 ASN B N 1
ATOM 2451 C CA . ASN B 1 145 ? 9.969 8.266 -11.992 1 85.62 145 ASN B CA 1
ATOM 2452 C C . ASN B 1 145 ? 10.398 9.711 -12.195 1 85.62 145 ASN B C 1
ATOM 2454 O O . ASN B 1 145 ? 9.664 10.5 -12.797 1 85.62 145 ASN B O 1
ATOM 2458 N N . GLY B 1 146 ? 11.414 9.898 -11.68 1 84.94 146 GLY B N 1
ATOM 2459 C CA . GLY B 1 146 ? 11.812 11.289 -11.734 1 84.94 146 GLY B CA 1
ATOM 2460 C C . GLY B 1 146 ? 11.266 12.117 -10.586 1 84.94 146 GLY B C 1
ATOM 2461 O O . GLY B 1 146 ? 10.477 11.617 -9.781 1 84.94 146 GLY B O 1
ATOM 2462 N N . GLY B 1 147 ? 11.695 13.109 -10.117 1 91.69 147 GLY B N 1
ATOM 2463 C CA . GLY B 1 147 ? 11.25 14.031 -9.086 1 91.69 147 GLY B CA 1
ATOM 2464 C C . GLY B 1 147 ? 11.945 13.812 -7.754 1 91.69 147 GLY B C 1
ATOM 2465 O O . GLY B 1 147 ? 12.688 12.844 -7.586 1 91.69 147 GLY B O 1
ATOM 2466 N N . SER B 1 148 ? 11.578 14.664 -6.906 1 97.25 148 SER B N 1
ATOM 2467 C CA . SER B 1 148 ? 12.148 14.609 -5.562 1 97.25 148 SER B CA 1
ATOM 2468 C C . SER B 1 148 ? 11.062 14.523 -4.5 1 97.25 148 SER B C 1
ATOM 2470 O O . SER B 1 148 ? 9.922 14.938 -4.734 1 97.25 148 SER B O 1
ATOM 2472 N N . ARG B 1 149 ? 11.43 13.914 -3.422 1 98.19 149 ARG B N 1
ATOM 2473 C CA . ARG B 1 149 ? 10.508 13.828 -2.295 1 98.19 149 ARG B CA 1
ATOM 2474 C C . ARG B 1 149 ? 11.125 14.43 -1.036 1 98.19 149 ARG B C 1
ATOM 2476 O O . ARG B 1 149 ? 12.344 14.391 -0.853 1 98.19 149 ARG B O 1
ATOM 2483 N N . VAL B 1 150 ? 10.266 14.992 -0.282 1 98.81 150 VAL B N 1
ATOM 2484 C CA . VAL B 1 150 ? 10.609 15.391 1.08 1 98.81 150 VAL B CA 1
ATOM 2485 C C . VAL B 1 150 ? 10.203 14.289 2.059 1 98.81 150 VAL B C 1
ATOM 2487 O O . VAL B 1 150 ? 9.047 13.875 2.092 1 98.81 150 VAL B O 1
ATOM 2490 N N . LEU B 1 151 ? 11.125 13.766 2.777 1 98.88 151 LEU B N 1
ATOM 2491 C CA . LEU B 1 151 ? 10.852 12.734 3.768 1 98.88 151 LEU B CA 1
ATOM 2492 C C . LEU B 1 151 ? 10.75 13.328 5.168 1 98.88 151 LEU B C 1
ATOM 2494 O O . LEU B 1 151 ? 11.625 14.086 5.59 1 98.88 151 LEU B O 1
ATOM 2498 N N . PHE B 1 152 ? 9.688 12.992 5.879 1 98.88 152 PHE B N 1
ATOM 2499 C CA . PHE B 1 152 ? 9.414 13.516 7.211 1 98.88 152 PHE B CA 1
ATOM 2500 C C . PHE B 1 152 ? 9.641 12.453 8.273 1 98.88 152 PHE B C 1
ATOM 2502 O O . PHE B 1 152 ? 9.391 11.266 8.031 1 98.88 152 PHE B O 1
ATOM 2509 N N . LEU B 1 153 ? 10.031 12.875 9.414 1 98.81 153 LEU B N 1
ATOM 2510 C CA . LEU B 1 153 ? 10.07 12.023 10.602 1 98.81 153 LEU B CA 1
ATOM 2511 C C . LEU B 1 153 ? 9.641 12.797 11.844 1 98.81 153 LEU B C 1
ATOM 2513 O O . LEU B 1 153 ? 9.977 13.977 11.992 1 98.81 153 LEU B O 1
ATOM 2517 N N . LYS B 1 154 ? 8.906 12.203 12.648 1 98.81 154 LYS B N 1
ATOM 2518 C CA . LYS B 1 154 ? 8.523 12.742 13.953 1 98.81 154 LYS B CA 1
ATOM 2519 C C . LYS B 1 154 ? 8.719 11.703 15.055 1 98.81 154 LYS B C 1
ATOM 2521 O O . LYS B 1 154 ? 8.211 10.578 14.953 1 98.81 154 LYS B O 1
ATOM 2526 N N . ASN B 1 155 ? 9.469 12.055 16.047 1 98.56 155 ASN B N 1
ATOM 2527 C CA . ASN B 1 155 ? 9.539 11.203 17.234 1 98.56 155 ASN B CA 1
ATOM 2528 C C . ASN B 1 155 ? 8.266 11.312 18.078 1 98.56 155 ASN B C 1
ATOM 2530 O O . ASN B 1 155 ? 7.75 12.406 18.297 1 98.56 155 ASN B O 1
ATOM 2534 N N . VAL B 1 156 ? 7.777 10.195 18.453 1 97.38 156 VAL B N 1
ATOM 2535 C CA . VAL B 1 156 ? 6.531 10.234 19.203 1 97.38 156 VAL B CA 1
ATOM 2536 C C . VAL B 1 156 ? 6.699 9.461 20.516 1 97.38 156 VAL B C 1
ATOM 2538 O O . VAL B 1 156 ? 7.551 8.578 20.609 1 97.38 156 VAL B O 1
#

InterPro domains:
  IPR000182 GNAT domain [PF00583] (18-124)
  IPR000182 GNAT domain [PS51186] (1-156)
  IPR016181 Acyl-CoA N-acyltransferase [SSF55729] (3-128)
  IPR017255 Acetyltransferase, GNAT, predicted [PIRSF037663] (1-156)

Secondary structure (DSSP, 8-state):
-EEEE--TTHHHHHHHHHHHHTTT---GGGS-THHHHH--TT-EEEEETTEEEEEEEEEE-SSSTTEEEEEEEEE-GGG-SSSHHHHHHHHHHHHHHHTT--EEEEEEETT-HHHHHHHHHTT-EEPP-SEEETTEEEEETTTSSS-EEEEEEEE-/-EEEE--TTHHHHHHHHHHHHTTT---GGGS-THHHHH-GGG-EEEEETTEEEEEEEEEE-SSSTTEEEEEEEEE-GGG-SSSHHHHHHHHHHHHHHHTT--EEEEEEETT-HHHHHHHHHTT-EEPP-SEEETTEEEEETTTSSS-EEEEEEEE-